Protein AF-A0A2D4H3N2-F1 (afdb_monomer_lite)

Sequence (214 aa):
DEYIAIAKEKHGYNMEQALGMLFWHKHNIEKSLADLPNFTPFPDEWTVEDKVLFEQAFSFHGKTFHRIQQMLPDKSIASLVKFYYSWKKTRTKTSVMDRHARKQKREREESEDEIEEANGNNPIDIEVEQNKESKKEIPPVETIPQIKKEKHSTQAAKNRAKRKPPKGMFLSQEDVEAVSANATAATTLLRQLDMELVSIKRQIQNIKQTNSSL

Foldseek 3Di:
DVQQCCLCVVQNDDNVRSVVLCVVVVNPSVVSSVCSNVCRDDPDPADPVNVVLLVVQCVVPPLPLVSSCVSVVSQDSVNSVVVVVVVVVPVPPDDPVVVVVVVVVVVVVVVVVVVPVPDDDDDDDDDDDDDDDDDDDDDDDDDDDDDDDDDDDDDPPPPPDDPDDDVVDDDDPVVVCQCVVDPCSVVVVVVVVVVVVVVVVVVVVVVVVVVVVD

Organism: Micrurus corallinus (NCBI:txid54390)

Secondary structure (DSSP, 8-state):
-HHHHHHHHHH---HHHHHHHHHHTTT-HHHHHHHTTTS-PPP-SS-HHHHHHHHHHHHHHTT-HHHHHTT-TTS-HHHHHHHHHHHHHHTTS--HHHHHHHHHHHHHHHHHHTTGGGS----------------------------------S-TTS-----S--TT----HHHHHHHHSSTTHHHHHHHHHHHHHHHHHHHHHHHHHHTT--

Radius of gyration: 33.89 Å; chains: 1; bounding box: 81×58×82 Å

Structure (mmCIF, N/CA/C/O backbone):
data_AF-A0A2D4H3N2-F1
#
_entry.id   AF-A0A2D4H3N2-F1
#
loop_
_atom_site.group_PDB
_atom_site.id
_atom_site.type_symbol
_atom_site.label_atom_id
_atom_site.label_alt_id
_atom_site.label_comp_id
_atom_site.label_asym_id
_atom_site.label_entity_id
_atom_site.label_seq_id
_atom_site.pdbx_PDB_ins_code
_atom_site.Cartn_x
_atom_site.Cartn_y
_atom_site.Cartn_z
_atom_site.occupancy
_atom_site.B_iso_or_equiv
_atom_site.auth_seq_id
_atom_site.auth_comp_id
_atom_site.auth_asym_id
_atom_site.auth_atom_id
_atom_site.pdbx_PDB_model_num
ATOM 1 N N . ASP A 1 1 ? -15.876 7.245 29.596 1.00 72.94 1 ASP A N 1
ATOM 2 C CA . ASP A 1 1 ? -14.545 7.785 29.243 1.00 72.94 1 ASP A CA 1
ATOM 3 C C . ASP A 1 1 ? -13.480 7.343 30.232 1.00 72.94 1 ASP A C 1
ATOM 5 O O . ASP A 1 1 ? -12.633 6.571 29.808 1.00 72.94 1 ASP A O 1
ATOM 9 N N . GLU A 1 2 ? -13.613 7.679 31.523 1.00 88.94 2 GLU A N 1
ATOM 10 C CA . GLU A 1 2 ? -12.894 7.110 32.692 1.00 88.94 2 GLU A CA 1
ATOM 11 C C . GLU A 1 2 ? -12.023 5.863 32.416 1.00 88.94 2 GLU A C 1
ATOM 13 O O . GLU A 1 2 ? -10.807 5.923 32.233 1.00 88.94 2 GLU A O 1
ATOM 18 N N . TYR A 1 3 ? -12.692 4.711 32.312 1.00 89.69 3 TYR A N 1
ATOM 19 C CA . TYR A 1 3 ? -12.084 3.401 32.055 1.00 89.69 3 TYR A CA 1
ATOM 20 C C . TYR A 1 3 ? -11.124 3.349 30.843 1.00 89.69 3 TYR A C 1
ATOM 22 O O . TYR A 1 3 ? -10.049 2.758 30.938 1.00 89.69 3 TYR A O 1
ATOM 30 N N . ILE A 1 4 ? -11.475 3.977 29.713 1.00 89.12 4 ILE A N 1
ATOM 31 C CA . ILE A 1 4 ? -10.660 3.955 28.484 1.00 89.1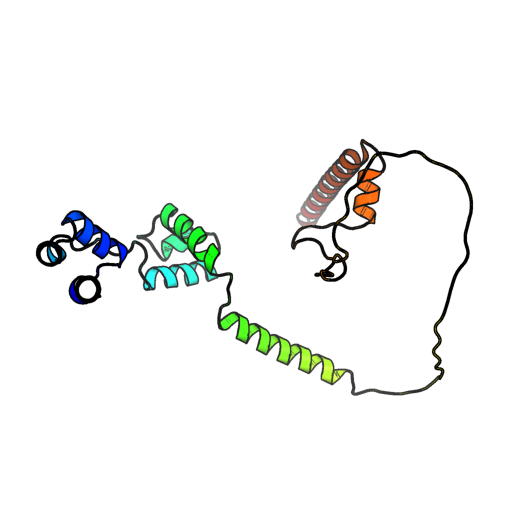2 4 ILE A CA 1
ATOM 32 C C . ILE A 1 4 ? -9.404 4.822 28.645 1.00 89.12 4 ILE A C 1
ATOM 34 O O . ILE A 1 4 ? -8.342 4.446 28.149 1.00 89.12 4 ILE A O 1
ATOM 38 N N . ALA A 1 5 ? -9.502 5.947 29.363 1.00 90.00 5 ALA A N 1
ATOM 39 C CA . ALA A 1 5 ? -8.337 6.764 29.699 1.00 90.00 5 ALA A CA 1
ATOM 40 C C . ALA A 1 5 ? -7.365 5.972 30.587 1.00 90.00 5 ALA A C 1
ATOM 42 O O . ALA A 1 5 ? -6.193 5.846 30.243 1.00 90.00 5 ALA A O 1
ATOM 43 N N . ILE A 1 6 ? -7.865 5.329 31.650 1.00 89.06 6 ILE A N 1
ATOM 44 C CA . ILE A 1 6 ? -7.052 4.489 32.545 1.00 89.06 6 ILE A CA 1
ATOM 45 C C . ILE A 1 6 ? -6.366 3.347 31.777 1.00 89.06 6 ILE A C 1
ATOM 47 O O . ILE A 1 6 ? -5.154 3.168 31.910 1.00 89.06 6 ILE A O 1
ATOM 51 N N . ALA A 1 7 ? -7.105 2.607 30.944 1.00 87.75 7 ALA A N 1
ATOM 52 C CA . ALA A 1 7 ? -6.559 1.495 30.163 1.00 87.75 7 ALA A CA 1
ATOM 53 C C . ALA A 1 7 ? -5.455 1.936 29.188 1.00 87.75 7 ALA A C 1
ATOM 55 O O . ALA A 1 7 ? -4.424 1.270 29.067 1.00 87.75 7 ALA A O 1
ATOM 56 N N . LYS A 1 8 ? -5.635 3.085 28.530 1.00 85.62 8 LYS A N 1
ATOM 57 C CA . LYS A 1 8 ? -4.657 3.633 27.589 1.00 85.62 8 LYS A CA 1
ATOM 58 C C . LYS A 1 8 ? -3.431 4.224 28.290 1.00 85.62 8 LYS A C 1
ATOM 60 O O . LYS A 1 8 ? -2.309 3.936 27.889 1.00 85.62 8 LYS A O 1
ATOM 65 N N . GLU A 1 9 ? -3.630 5.050 29.313 1.00 84.94 9 GLU A N 1
ATOM 66 C CA . GLU A 1 9 ? -2.567 5.865 29.920 1.00 84.94 9 GLU A CA 1
ATOM 67 C C . GLU A 1 9 ? -1.733 5.102 30.951 1.00 84.94 9 GLU A C 1
ATOM 69 O O . GLU A 1 9 ? -0.524 5.304 31.013 1.00 84.94 9 GLU A O 1
ATOM 74 N N . LYS A 1 10 ? -2.345 4.205 31.740 1.00 84.44 10 LYS A N 1
ATOM 75 C CA . LYS A 1 10 ? -1.620 3.409 32.749 1.00 84.44 10 LYS A CA 1
ATOM 76 C C . LYS A 1 10 ? -1.161 2.042 32.246 1.00 84.44 10 LYS A C 1
ATOM 78 O O . LYS A 1 10 ? -0.218 1.493 32.806 1.00 84.44 10 LYS A O 1
ATOM 83 N N . HIS A 1 11 ? -1.823 1.490 31.226 1.00 82.81 11 HIS A N 1
ATOM 84 C CA . HIS A 1 11 ? -1.602 0.105 30.785 1.00 82.81 11 HIS A CA 1
ATOM 85 C C . HIS A 1 11 ? -1.320 -0.044 29.277 1.00 82.81 11 HIS A C 1
ATOM 87 O O . HIS A 1 11 ? -1.094 -1.157 28.813 1.00 82.81 11 HIS A O 1
ATOM 93 N N . GLY A 1 12 ? -1.305 1.050 28.504 1.00 77.81 12 GLY A N 1
ATOM 94 C CA . GLY A 1 12 ? -0.916 1.044 27.087 1.00 77.81 12 GLY A CA 1
ATOM 95 C C . GLY A 1 12 ? -1.938 0.445 26.110 1.00 77.81 12 GLY A C 1
ATOM 96 O O . GLY A 1 12 ? -1.613 0.266 24.937 1.00 77.81 12 GLY A O 1
ATOM 97 N N . TYR A 1 13 ? -3.163 0.141 26.552 1.00 84.69 13 TYR A N 1
ATOM 98 C CA . TYR A 1 13 ? -4.181 -0.491 25.708 1.00 84.69 13 TYR A CA 1
ATOM 99 C C . TYR A 1 13 ? -4.656 0.454 24.596 1.00 84.69 13 TYR A C 1
ATOM 101 O O . TYR A 1 13 ? -4.946 1.632 24.828 1.00 84.69 13 TYR A O 1
ATOM 109 N N . ASN A 1 14 ? -4.833 -0.082 23.388 1.00 85.00 14 ASN A N 1
ATOM 110 C CA . ASN A 1 14 ? -5.605 0.598 22.353 1.00 85.00 14 ASN A CA 1
ATOM 111 C C . ASN A 1 14 ? -7.118 0.541 22.671 1.00 85.00 14 ASN A C 1
ATOM 113 O O . ASN A 1 14 ? -7.572 -0.239 23.511 1.00 85.00 14 ASN A O 1
ATOM 117 N N . MET A 1 15 ? -7.914 1.381 22.001 1.00 86.81 15 MET A N 1
ATOM 118 C CA . MET A 1 15 ? -9.349 1.517 22.291 1.00 86.81 15 MET A CA 1
ATOM 119 C C . MET A 1 15 ? -10.130 0.202 22.120 1.00 86.81 15 MET A C 1
ATOM 121 O O . MET A 1 15 ? -10.978 -0.103 22.954 1.00 86.81 15 MET A O 1
ATOM 125 N N . GLU A 1 16 ? -9.838 -0.594 21.090 1.00 87.06 16 GLU A N 1
ATOM 126 C CA . GLU A 1 16 ? -10.526 -1.871 20.856 1.00 87.06 16 GLU A CA 1
ATOM 127 C C . GLU A 1 16 ? -10.067 -2.964 21.830 1.00 87.06 16 GLU A C 1
ATOM 129 O O . GLU A 1 16 ? -10.887 -3.767 22.265 1.00 87.06 16 GLU A O 1
ATOM 134 N N . GLN A 1 17 ? -8.799 -2.957 22.257 1.00 87.19 17 GLN A N 1
ATOM 135 C CA . GLN A 1 17 ? -8.305 -3.848 23.317 1.00 87.19 17 GLN A CA 1
ATOM 136 C C . GLN A 1 17 ? -9.004 -3.559 24.655 1.00 87.19 17 GLN A C 1
ATOM 138 O O . GLN A 1 17 ? -9.459 -4.487 25.323 1.00 87.19 17 GLN A O 1
ATOM 143 N N . ALA A 1 18 ? -9.146 -2.282 25.028 1.00 89.44 18 ALA A N 1
ATOM 144 C CA . ALA A 1 18 ? -9.859 -1.884 26.242 1.00 89.44 18 ALA A CA 1
ATOM 145 C C . ALA A 1 18 ? -11.359 -2.235 26.166 1.00 89.44 18 ALA A C 1
ATOM 147 O O . ALA A 1 18 ? -11.920 -2.789 27.109 1.00 89.44 18 ALA A O 1
ATOM 148 N N . LEU A 1 19 ? -12.016 -1.991 25.026 1.00 91.00 19 LEU A N 1
ATOM 149 C CA . LEU A 1 19 ? -13.412 -2.395 24.813 1.00 91.00 19 LEU A CA 1
ATOM 150 C C . LEU A 1 19 ? -13.589 -3.924 24.829 1.00 91.00 19 LEU A C 1
ATOM 152 O O . LEU A 1 19 ? -14.561 -4.414 25.401 1.00 91.00 19 LEU A O 1
ATOM 156 N N . GLY A 1 20 ? -12.645 -4.681 24.264 1.00 90.88 20 GLY A N 1
ATOM 157 C CA . GLY A 1 20 ? -12.635 -6.145 24.294 1.00 90.88 20 GLY A CA 1
ATOM 158 C C . GLY A 1 20 ? -12.496 -6.705 25.711 1.00 90.88 20 GLY A C 1
ATOM 159 O O . GLY A 1 20 ? -13.237 -7.614 26.085 1.00 90.88 20 GLY A O 1
ATOM 160 N N . MET A 1 21 ? -11.624 -6.110 26.531 1.00 91.00 21 MET A N 1
ATOM 161 C CA . MET A 1 21 ? -11.495 -6.450 27.950 1.00 91.00 21 MET A CA 1
ATOM 162 C C . MET A 1 21 ? -12.791 -6.133 28.713 1.00 91.00 21 MET A C 1
ATOM 164 O O . MET A 1 21 ? -13.313 -6.973 29.446 1.00 91.00 21 MET A O 1
ATOM 168 N N . LEU A 1 22 ? -13.383 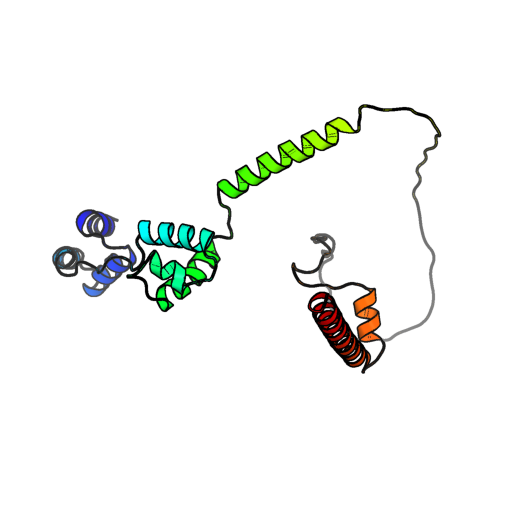-4.955 28.500 1.00 92.94 22 LEU A N 1
ATOM 169 C CA . LEU A 1 22 ? -14.652 -4.587 29.133 1.00 92.94 22 LEU A CA 1
ATOM 170 C C . LEU A 1 22 ? -15.801 -5.532 28.729 1.00 92.94 22 LEU A C 1
ATOM 172 O O . LEU A 1 22 ? -16.607 -5.917 29.578 1.00 92.94 22 LEU A O 1
ATOM 176 N N . PHE A 1 23 ? -15.850 -5.963 27.465 1.00 93.06 23 PHE A N 1
ATOM 177 C CA . PHE A 1 23 ? -16.806 -6.956 26.967 1.00 93.06 23 PHE A CA 1
ATOM 178 C C . PHE A 1 23 ? -16.609 -8.336 27.620 1.00 93.06 23 PHE A C 1
ATOM 180 O O . PHE A 1 23 ? -17.585 -8.943 28.065 1.00 93.06 23 PHE A O 1
ATOM 187 N N . TRP A 1 24 ? -15.360 -8.803 27.753 1.00 92.00 24 TRP A N 1
ATOM 188 C CA . TRP A 1 24 ? -15.007 -10.069 28.413 1.00 92.00 24 TRP A CA 1
ATOM 189 C C . TRP A 1 24 ? -15.540 -10.138 29.853 1.00 92.00 24 TRP A C 1
ATOM 191 O O . TRP A 1 24 ? -16.181 -11.116 30.244 1.00 92.00 24 TRP A O 1
ATOM 201 N N . HIS A 1 25 ? -15.406 -9.048 30.615 1.00 94.56 25 HIS A N 1
ATOM 202 C CA . HIS A 1 25 ? -15.960 -8.924 31.970 1.00 94.56 25 HIS A CA 1
ATOM 203 C C . HIS A 1 25 ? -17.456 -8.550 32.014 1.00 94.56 25 HIS A C 1
ATOM 205 O O . HIS A 1 25 ? -17.959 -8.132 33.059 1.00 94.56 25 HIS A O 1
ATOM 211 N N . LYS A 1 26 ? -18.198 -8.715 30.907 1.00 94.50 26 LYS A N 1
ATOM 212 C CA . LYS A 1 26 ? -19.639 -8.412 30.780 1.00 94.50 26 LYS A CA 1
ATOM 213 C C . LYS A 1 26 ? -19.995 -6.971 31.178 1.00 94.50 26 LYS A C 1
ATOM 215 O O . LYS A 1 26 ? -21.029 -6.732 31.796 1.00 94.50 26 LYS A O 1
ATOM 220 N N . HIS A 1 27 ? -19.134 -6.021 30.818 1.00 93.62 27 HIS A N 1
ATOM 221 C CA . HIS A 1 27 ? -19.200 -4.596 31.164 1.00 93.62 27 HIS A CA 1
ATOM 222 C C . HIS A 1 27 ? -19.005 -4.266 32.658 1.00 93.62 27 HIS A C 1
ATOM 224 O O . HIS A 1 27 ? -19.249 -3.134 33.073 1.00 93.62 27 HIS A O 1
ATOM 230 N N . ASN A 1 28 ? -18.516 -5.206 33.478 1.00 93.88 28 ASN A N 1
ATOM 231 C CA . ASN A 1 28 ? -18.084 -4.897 34.841 1.00 93.88 28 ASN A CA 1
ATOM 232 C C . ASN A 1 28 ? -16.724 -4.172 34.821 1.00 93.88 28 ASN A C 1
ATOM 234 O O . ASN A 1 28 ? -15.687 -4.779 34.543 1.00 93.88 28 ASN A O 1
ATOM 238 N N . ILE A 1 29 ? -16.748 -2.872 35.125 1.00 92.06 29 ILE A N 1
ATOM 239 C CA . ILE A 1 29 ? -15.577 -1.985 35.060 1.00 92.06 29 ILE A CA 1
ATOM 240 C C . ILE A 1 29 ? -14.494 -2.401 36.065 1.00 92.06 29 ILE A C 1
ATOM 242 O O . ILE A 1 29 ? -13.333 -2.483 35.685 1.00 92.06 29 ILE A O 1
ATOM 246 N N . GLU A 1 30 ? -14.847 -2.707 37.317 1.00 91.56 30 GLU A N 1
ATOM 247 C CA . GLU A 1 30 ? -13.873 -3.023 38.377 1.00 91.56 30 GLU A CA 1
ATOM 248 C C . GLU A 1 30 ? -13.046 -4.275 38.065 1.00 91.56 30 GLU A C 1
ATOM 250 O O . GLU A 1 30 ? -11.820 -4.244 38.141 1.00 91.56 30 GLU A O 1
ATOM 255 N N . LYS A 1 31 ? -13.703 -5.368 37.654 1.00 91.31 31 LYS A N 1
ATOM 256 C CA . LYS A 1 31 ? -13.023 -6.611 37.256 1.00 91.31 31 LYS A CA 1
ATOM 257 C C . LYS A 1 31 ? -12.158 -6.396 36.022 1.00 91.31 31 LYS A C 1
ATOM 259 O O . LYS A 1 31 ? -11.037 -6.883 35.976 1.00 91.31 31 LYS A O 1
ATOM 264 N N . SER A 1 32 ? -12.657 -5.612 35.068 1.00 92.31 32 SER A N 1
ATOM 265 C CA . SER A 1 32 ? -11.898 -5.253 33.876 1.00 92.31 32 SER A CA 1
ATOM 266 C C . SER A 1 32 ? -10.645 -4.438 34.213 1.00 92.31 32 SER A C 1
ATOM 268 O O . SER A 1 32 ? -9.579 -4.749 33.700 1.00 92.31 32 SER A O 1
ATOM 270 N N . LEU A 1 33 ? -10.738 -3.455 35.119 1.00 89.69 33 LEU A N 1
ATOM 271 C CA . LEU A 1 33 ? -9.589 -2.687 35.618 1.00 89.69 33 LEU A CA 1
ATOM 272 C C . LEU A 1 33 ? -8.584 -3.559 36.384 1.00 89.69 33 LEU A C 1
ATOM 274 O O . LEU A 1 33 ? -7.383 -3.339 36.258 1.00 89.69 33 LEU A O 1
ATOM 278 N N . ALA A 1 34 ? -9.059 -4.536 37.162 1.00 90.62 34 ALA A N 1
ATOM 279 C CA . ALA A 1 34 ? -8.206 -5.436 37.937 1.00 90.62 34 ALA A CA 1
ATOM 280 C C . ALA A 1 34 ? -7.374 -6.390 37.059 1.00 90.62 34 ALA A C 1
ATOM 282 O O . ALA A 1 34 ? -6.260 -6.735 37.447 1.00 90.62 34 ALA A O 1
ATOM 283 N N . ASP A 1 35 ? -7.882 -6.777 35.883 1.00 88.62 35 ASP A N 1
ATOM 284 C CA . ASP A 1 35 ? -7.182 -7.651 34.931 1.00 88.62 35 ASP A CA 1
ATOM 285 C C . ASP A 1 35 ? -6.368 -6.897 33.855 1.00 88.62 35 ASP A C 1
ATOM 287 O O . ASP A 1 35 ? -5.521 -7.509 33.199 1.00 88.62 35 ASP A O 1
ATOM 291 N N . LEU A 1 36 ? -6.509 -5.567 33.716 1.00 85.44 36 LEU A N 1
ATOM 292 C CA . LEU A 1 36 ? -5.653 -4.758 32.823 1.00 85.44 36 LEU A CA 1
ATOM 293 C C . LEU A 1 36 ? -4.132 -4.998 33.010 1.00 85.44 36 LEU A C 1
ATOM 295 O O . LEU A 1 36 ? -3.442 -5.088 31.989 1.00 85.44 36 LEU A O 1
ATOM 299 N N . PRO A 1 37 ? -3.577 -5.131 34.238 1.00 83.62 37 PRO A N 1
ATOM 300 C CA . PRO A 1 37 ? -2.155 -5.427 34.447 1.00 83.62 37 PRO A CA 1
ATOM 301 C C . PRO A 1 37 ? -1.760 -6.874 34.111 1.00 83.62 37 PRO A C 1
ATOM 303 O O . PRO A 1 37 ? -0.582 -7.145 33.901 1.00 83.62 37 PRO A O 1
ATOM 306 N N . ASN A 1 38 ? -2.723 -7.802 34.087 1.00 80.44 38 ASN A N 1
ATOM 307 C CA . ASN A 1 38 ? -2.477 -9.232 33.878 1.00 80.44 38 ASN A CA 1
ATOM 308 C C . ASN A 1 38 ? -2.408 -9.586 32.384 1.00 80.44 38 ASN A C 1
ATOM 310 O O . ASN A 1 38 ? -1.690 -10.504 31.992 1.00 80.44 38 ASN A O 1
ATOM 314 N N . PHE A 1 39 ? -3.128 -8.835 31.548 1.00 69.50 39 PHE A N 1
ATOM 315 C CA . PHE A 1 39 ? -3.228 -9.042 30.101 1.00 69.50 39 PHE A CA 1
ATOM 316 C C . PHE A 1 39 ? -2.458 -7.996 29.282 1.00 69.50 39 PHE A C 1
ATOM 318 O O . PHE A 1 39 ? -2.903 -7.631 28.195 1.00 69.50 39 PHE A O 1
ATOM 325 N N . THR A 1 40 ? -1.315 -7.513 29.794 1.00 61.16 40 THR A N 1
ATOM 326 C CA . THR A 1 40 ? -0.434 -6.521 29.144 1.00 61.16 40 THR A CA 1
ATOM 327 C C . THR A 1 40 ? -0.324 -6.791 27.638 1.00 61.16 4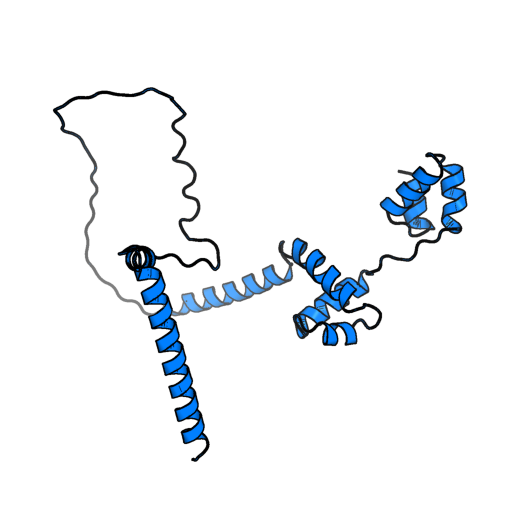0 THR A C 1
ATOM 329 O O . THR A 1 40 ? 0.305 -7.779 27.242 1.00 61.16 40 THR A O 1
ATOM 332 N N . PRO A 1 41 ? -0.981 -5.985 26.784 1.00 61.53 41 PRO A N 1
ATOM 333 C CA . PRO A 1 41 ? -1.213 -6.384 25.410 1.00 61.53 41 PRO A CA 1
ATOM 334 C C . PRO A 1 41 ? 0.100 -6.364 24.643 1.00 61.53 41 PRO A C 1
ATOM 336 O O . PRO A 1 41 ? 0.912 -5.451 24.803 1.00 61.53 41 PRO A O 1
ATOM 339 N N . PHE A 1 42 ? 0.291 -7.353 23.767 1.00 53.16 42 PHE A N 1
ATOM 340 C CA . PHE A 1 42 ? 1.400 -7.305 22.822 1.00 53.16 42 PHE A CA 1
ATOM 341 C C . PHE A 1 42 ? 1.271 -5.998 22.012 1.00 53.16 42 PHE A C 1
ATOM 343 O O . PHE A 1 42 ? 0.177 -5.726 21.497 1.00 53.16 42 PHE A O 1
ATOM 350 N N . PRO A 1 43 ? 2.317 -5.150 21.958 1.00 59.97 43 PRO A N 1
ATOM 351 C CA . PRO A 1 43 ? 2.216 -3.830 21.344 1.00 59.97 43 PRO A CA 1
ATOM 352 C C . PRO A 1 43 ? 1.872 -3.935 19.852 1.00 59.97 43 PRO A C 1
ATOM 354 O O . PRO A 1 43 ? 2.158 -4.953 19.220 1.00 59.97 43 PRO A O 1
ATOM 357 N N . ASP A 1 44 ? 1.249 -2.881 19.301 1.00 65.69 44 ASP A N 1
ATOM 358 C CA . ASP A 1 44 ? 0.872 -2.790 17.876 1.00 65.69 44 ASP A CA 1
ATOM 359 C C . ASP A 1 44 ? 2.037 -3.266 16.988 1.00 65.69 44 ASP A C 1
ATOM 361 O O . ASP A 1 44 ? 3.160 -2.789 17.156 1.00 65.69 44 ASP A O 1
ATOM 365 N N . GLU A 1 45 ? 1.778 -4.187 16.042 1.00 73.94 45 GLU A N 1
ATOM 366 C CA . GLU A 1 45 ? 2.805 -4.845 15.196 1.00 73.94 45 GLU A CA 1
ATOM 367 C C . GLU A 1 45 ? 3.693 -3.841 14.433 1.00 73.94 45 GLU A C 1
ATOM 369 O O . GLU A 1 45 ? 4.729 -4.213 13.876 1.00 73.94 45 GLU A O 1
ATOM 374 N N . TRP A 1 46 ? 3.262 -2.582 14.380 1.00 86.88 46 TRP A N 1
ATOM 375 C CA . TRP A 1 46 ? 3.901 -1.451 13.739 1.00 86.88 46 TRP A CA 1
ATOM 376 C C . TRP A 1 46 ? 3.940 -0.254 14.697 1.00 86.88 46 TRP A C 1
ATOM 378 O O . TRP A 1 46 ? 2.936 0.433 14.866 1.00 86.88 46 TRP A O 1
ATOM 388 N N . THR A 1 47 ? 5.086 0.068 15.287 1.00 88.75 47 THR A N 1
ATOM 389 C CA . THR A 1 47 ? 5.248 1.294 16.085 1.00 88.75 47 THR A CA 1
ATOM 390 C C . THR A 1 47 ? 5.258 2.551 15.196 1.00 88.75 47 THR A C 1
ATOM 392 O O . THR A 1 47 ? 5.157 2.468 13.968 1.00 88.75 47 THR A O 1
ATOM 395 N N . VAL A 1 48 ? 5.346 3.751 15.782 1.00 86.19 48 VAL A N 1
ATOM 396 C CA . VAL A 1 48 ? 5.465 4.996 14.992 1.00 86.19 48 VAL A CA 1
ATOM 397 C C . VAL A 1 48 ? 6.816 5.038 14.267 1.00 86.19 48 VAL A C 1
ATOM 399 O O . VAL A 1 48 ? 6.890 5.441 13.106 1.00 86.19 48 VAL A O 1
ATOM 402 N N . GLU A 1 49 ? 7.857 4.535 14.920 1.00 89.00 49 GLU A N 1
ATOM 403 C CA . GLU A 1 49 ? 9.219 4.395 14.413 1.00 89.00 49 GLU A CA 1
ATOM 404 C C . GLU A 1 49 ? 9.248 3.431 13.219 1.00 89.00 49 GLU A C 1
ATOM 406 O O . GLU A 1 49 ? 9.764 3.796 12.164 1.00 89.00 49 GLU A O 1
ATOM 411 N N . ASP A 1 50 ? 8.603 2.260 13.326 1.00 93.38 50 ASP A N 1
ATOM 412 C CA . ASP A 1 50 ? 8.451 1.309 12.213 1.00 93.38 50 ASP A CA 1
ATOM 413 C C . ASP A 1 50 ? 7.776 1.950 10.992 1.00 93.38 50 ASP A C 1
ATOM 415 O O . ASP A 1 50 ? 8.206 1.769 9.849 1.00 93.38 50 ASP A O 1
ATOM 419 N N . LYS A 1 51 ? 6.699 2.712 11.235 1.00 92.19 51 LYS A N 1
ATOM 420 C CA . LYS A 1 51 ? 5.904 3.387 10.198 1.00 92.19 51 LYS A CA 1
ATOM 421 C C . LYS A 1 51 ? 6.758 4.430 9.448 1.00 92.19 51 LYS A C 1
ATOM 423 O O . LYS A 1 51 ? 6.673 4.509 8.221 1.00 92.19 51 LYS A O 1
ATOM 428 N N . VAL A 1 52 ? 7.629 5.166 10.149 1.00 92.81 52 VAL A N 1
ATOM 429 C CA . VAL A 1 52 ? 8.581 6.131 9.556 1.00 92.81 52 VAL A CA 1
ATOM 430 C C . VAL A 1 52 ? 9.747 5.432 8.845 1.00 92.81 52 VAL A C 1
ATOM 432 O O . VAL A 1 52 ? 10.078 5.798 7.715 1.00 92.81 52 VAL A O 1
ATOM 435 N N . LEU A 1 53 ? 10.334 4.394 9.449 1.00 94.94 53 LEU A N 1
ATOM 436 C CA . LEU A 1 53 ? 11.397 3.578 8.848 1.00 94.94 53 LEU A CA 1
ATOM 437 C C . LEU A 1 53 ? 10.946 2.949 7.526 1.00 94.94 53 LEU A C 1
ATOM 439 O O . LEU A 1 53 ? 11.684 2.996 6.541 1.00 94.94 53 LEU A O 1
ATOM 443 N N . PHE A 1 54 ? 9.715 2.432 7.465 1.00 95.44 54 PHE A N 1
ATOM 444 C CA . PHE A 1 54 ? 9.133 1.915 6.228 1.00 95.44 54 PHE A CA 1
ATOM 445 C C . PHE A 1 54 ? 8.980 3.002 5.164 1.00 95.44 54 PHE A C 1
ATOM 447 O O . PHE A 1 54 ? 9.349 2.777 4.014 1.00 95.44 54 PHE A O 1
ATOM 454 N N . GLU A 1 55 ? 8.458 4.180 5.519 1.00 94.31 55 GLU A N 1
ATOM 455 C CA . GLU A 1 55 ? 8.279 5.283 4.568 1.00 94.31 55 GLU A CA 1
ATOM 456 C C . GLU A 1 55 ? 9.625 5.760 3.995 1.00 94.31 55 GLU A C 1
ATOM 458 O O . GLU A 1 55 ? 9.749 5.935 2.779 1.00 94.31 55 GLU A O 1
ATOM 463 N N . GLN A 1 56 ? 10.660 5.864 4.834 1.00 94.50 56 GLN A N 1
ATOM 464 C CA . GLN A 1 56 ? 12.009 6.242 4.413 1.00 94.50 56 GLN A CA 1
ATOM 465 C C . GLN A 1 56 ? 12.686 5.159 3.554 1.00 94.50 56 GLN A C 1
ATOM 467 O O . GLN A 1 56 ? 13.244 5.465 2.497 1.00 94.50 56 GLN A O 1
ATOM 472 N N . ALA A 1 57 ? 12.602 3.888 3.957 1.00 95.00 57 ALA A N 1
ATOM 473 C CA . ALA A 1 57 ? 13.163 2.766 3.206 1.00 95.00 57 ALA A CA 1
ATOM 474 C C . ALA A 1 57 ? 12.442 2.554 1.862 1.00 95.00 57 ALA A C 1
ATOM 476 O O . ALA A 1 57 ? 13.092 2.311 0.845 1.00 95.00 57 ALA A O 1
ATOM 477 N N . PHE A 1 58 ? 11.115 2.713 1.819 1.00 95.38 58 PHE A N 1
ATOM 478 C CA . PHE A 1 58 ? 10.335 2.679 0.579 1.00 95.38 58 PHE A CA 1
ATOM 479 C C . PHE A 1 58 ? 10.677 3.858 -0.344 1.00 95.38 58 PHE A C 1
ATOM 481 O O . PHE A 1 58 ? 10.697 3.686 -1.562 1.00 95.38 58 PHE A O 1
ATOM 488 N N . SER A 1 59 ? 10.993 5.036 0.208 1.00 91.50 59 SER A N 1
ATOM 489 C CA . SER A 1 59 ? 11.448 6.195 -0.572 1.00 91.50 59 SER A CA 1
ATOM 490 C C . SER A 1 59 ? 12.752 5.902 -1.331 1.00 91.50 59 SER A C 1
ATOM 492 O O . SER A 1 59 ? 12.839 6.163 -2.529 1.00 91.50 59 SER A O 1
ATOM 494 N N . PHE A 1 60 ? 13.739 5.281 -0.672 1.00 93.00 60 PHE A N 1
ATOM 495 C CA . PHE A 1 60 ? 15.031 4.948 -1.290 1.00 93.00 60 PHE A CA 1
ATOM 496 C C . PHE A 1 60 ? 15.033 3.665 -2.134 1.00 93.00 60 PHE A C 1
ATOM 498 O O . PHE A 1 60 ? 15.845 3.535 -3.051 1.00 93.00 60 PHE A O 1
ATOM 505 N N . HIS A 1 61 ? 14.191 2.681 -1.810 1.00 95.38 61 HIS A N 1
ATOM 506 C CA . HIS A 1 61 ? 14.295 1.321 -2.363 1.00 95.38 61 HIS A CA 1
ATOM 507 C C . HIS A 1 61 ? 13.031 0.838 -3.093 1.00 95.38 61 HIS A C 1
ATOM 509 O O . HIS A 1 61 ? 13.012 -0.267 -3.647 1.00 95.38 61 HIS A O 1
ATOM 515 N N . GLY A 1 62 ? 11.980 1.660 -3.149 1.00 92.00 62 GLY A N 1
ATOM 516 C CA . GLY A 1 62 ? 10.737 1.366 -3.858 1.00 92.00 62 GLY A CA 1
ATOM 517 C C . GLY A 1 62 ? 10.085 0.070 -3.377 1.00 92.00 62 GLY A C 1
ATOM 518 O O . GLY A 1 62 ? 10.025 -0.218 -2.188 1.00 92.00 62 GLY A O 1
ATOM 519 N N . LYS A 1 63 ? 9.616 -0.765 -4.311 1.00 94.25 63 LYS A N 1
ATOM 520 C CA . LYS A 1 63 ? 8.992 -2.067 -3.997 1.00 94.25 63 LYS A CA 1
ATOM 521 C C . LYS A 1 63 ? 9.996 -3.189 -3.669 1.00 94.25 63 LYS A C 1
ATOM 523 O O . LYS A 1 63 ? 9.618 -4.359 -3.675 1.00 94.25 63 LYS A O 1
ATOM 528 N N . THR A 1 64 ? 11.265 -2.877 -3.406 1.00 96.38 64 THR A N 1
ATOM 529 C CA . THR A 1 64 ? 12.297 -3.884 -3.114 1.00 96.38 64 THR A CA 1
ATOM 530 C C . THR A 1 64 ? 12.174 -4.355 -1.662 1.00 96.38 64 THR A C 1
ATOM 532 O O . THR A 1 64 ? 12.994 -4.017 -0.814 1.00 96.38 64 THR A O 1
ATOM 535 N N . PHE A 1 65 ? 11.123 -5.119 -1.346 1.00 96.50 65 PHE A N 1
ATOM 536 C CA . PHE A 1 65 ? 10.766 -5.466 0.038 1.00 96.50 65 PHE A CA 1
ATOM 537 C C . PHE A 1 65 ? 11.883 -6.188 0.809 1.00 96.50 65 PHE A C 1
ATOM 539 O O . PHE A 1 65 ? 12.093 -5.871 1.972 1.00 96.50 65 PHE A O 1
ATOM 546 N N . HIS A 1 66 ? 12.678 -7.046 0.158 1.00 97.38 66 HIS A N 1
ATOM 547 C CA . HIS A 1 66 ? 13.880 -7.653 0.755 1.00 97.38 66 HIS A CA 1
ATOM 548 C C . HIS A 1 66 ? 14.917 -6.616 1.232 1.00 97.38 66 HIS A C 1
ATOM 550 O O . HIS A 1 66 ? 15.615 -6.838 2.215 1.00 97.38 66 HIS A O 1
ATOM 556 N N . ARG A 1 67 ? 15.013 -5.465 0.554 1.00 96.69 67 ARG A N 1
ATOM 557 C CA . ARG A 1 67 ? 15.901 -4.357 0.926 1.00 96.69 67 ARG A CA 1
ATOM 558 C C . ARG A 1 67 ? 15.263 -3.428 1.967 1.00 96.69 67 ARG A C 1
ATOM 560 O O . ARG A 1 67 ? 15.984 -2.881 2.791 1.00 96.69 67 ARG A O 1
ATOM 567 N N . ILE A 1 68 ? 13.934 -3.300 1.993 1.00 96.56 68 ILE A N 1
ATOM 568 C CA . ILE A 1 68 ? 13.219 -2.658 3.114 1.00 96.56 68 ILE A CA 1
ATOM 569 C C . ILE A 1 68 ? 13.393 -3.482 4.397 1.00 96.56 68 ILE A C 1
ATOM 571 O O . ILE A 1 68 ? 13.652 -2.908 5.447 1.00 96.56 68 ILE A O 1
ATOM 575 N N . GLN A 1 69 ? 13.341 -4.815 4.316 1.00 96.88 69 GLN A N 1
ATOM 576 C CA . GLN A 1 69 ? 13.551 -5.698 5.467 1.00 96.88 69 GLN A CA 1
ATOM 577 C C . GLN A 1 69 ? 14.954 -5.555 6.083 1.00 96.88 69 GLN A C 1
ATOM 579 O O . GLN A 1 69 ? 15.107 -5.713 7.285 1.00 96.88 69 GLN A O 1
ATOM 584 N N . GLN A 1 70 ? 15.974 -5.166 5.310 1.00 96.56 70 GLN A N 1
ATOM 585 C CA . GLN A 1 70 ? 17.304 -4.852 5.862 1.00 96.56 70 GLN A CA 1
ATOM 586 C C . GLN A 1 70 ? 17.308 -3.603 6.770 1.00 96.56 70 GLN A C 1
ATOM 588 O O . GLN A 1 70 ? 18.235 -3.438 7.554 1.00 96.56 70 GLN A O 1
ATOM 593 N N . MET A 1 71 ? 16.276 -2.753 6.690 1.00 93.06 71 MET A N 1
ATOM 594 C CA . MET A 1 71 ? 16.035 -1.613 7.593 1.00 93.06 71 MET A CA 1
ATOM 595 C C . MET A 1 71 ? 15.010 -1.931 8.700 1.00 93.06 71 MET A C 1
ATOM 597 O O . MET A 1 71 ? 14.820 -1.122 9.603 1.00 93.06 71 MET A O 1
ATOM 601 N N . LEU A 1 72 ? 14.315 -3.069 8.598 1.00 93.88 72 LEU A N 1
ATOM 602 C CA . LEU A 1 72 ? 13.210 -3.508 9.458 1.00 93.88 72 LEU A CA 1
ATOM 603 C C . LEU A 1 72 ? 13.261 -5.046 9.607 1.00 93.88 72 LEU A C 1
ATOM 605 O O . LEU A 1 72 ? 12.384 -5.738 9.078 1.00 93.88 72 LEU A O 1
ATOM 609 N N . PRO A 1 73 ? 14.299 -5.605 10.261 1.00 93.31 73 PRO A N 1
ATOM 610 C CA . PRO A 1 73 ? 14.555 -7.049 10.265 1.00 93.31 73 PRO A CA 1
ATOM 611 C C . PRO A 1 73 ? 13.404 -7.848 10.887 1.00 93.31 73 PRO A C 1
ATOM 613 O O . PRO A 1 73 ? 13.017 -8.891 10.354 1.00 93.31 73 PRO A O 1
ATOM 616 N N . ASP A 1 74 ? 12.799 -7.306 11.947 1.00 92.31 74 ASP A N 1
ATOM 617 C CA . ASP A 1 74 ? 11.707 -7.926 12.706 1.00 92.31 74 ASP A CA 1
ATOM 618 C C . ASP A 1 74 ? 10.365 -7.925 11.952 1.00 92.31 74 ASP A C 1
ATOM 620 O O . ASP A 1 74 ? 9.405 -8.580 12.364 1.00 92.31 74 ASP A O 1
ATOM 624 N N . LYS A 1 75 ? 10.264 -7.206 10.824 1.00 93.69 75 LYS A N 1
ATOM 625 C CA . LYS A 1 75 ? 9.061 -7.184 9.984 1.00 93.69 75 LYS A CA 1
ATOM 626 C C . LYS A 1 75 ? 9.225 -8.158 8.824 1.00 93.69 75 LYS A C 1
ATOM 628 O O . LYS A 1 75 ? 9.927 -7.894 7.849 1.00 93.69 75 LYS A O 1
ATOM 633 N N . SER A 1 76 ? 8.513 -9.280 8.894 1.00 96.00 76 SER A N 1
ATOM 634 C CA . SER A 1 76 ? 8.465 -10.246 7.792 1.00 96.00 76 SER A CA 1
ATOM 635 C C . SER A 1 76 ? 7.987 -9.595 6.487 1.00 96.00 76 SER A C 1
ATOM 637 O O . SER A 1 76 ? 7.163 -8.678 6.497 1.00 96.00 76 SER A O 1
ATOM 639 N N . ILE A 1 77 ? 8.441 -10.112 5.340 1.00 95.69 77 ILE A N 1
ATOM 640 C CA . ILE A 1 77 ? 8.047 -9.618 4.004 1.00 95.69 77 ILE A CA 1
ATOM 641 C C . ILE A 1 77 ? 6.516 -9.570 3.854 1.00 95.69 77 ILE A C 1
ATOM 643 O O . ILE A 1 77 ? 5.978 -8.620 3.288 1.00 95.69 77 ILE A O 1
ATOM 647 N N . ALA A 1 78 ? 5.802 -10.549 4.420 1.00 95.19 78 ALA A N 1
ATOM 648 C CA . ALA A 1 78 ? 4.342 -10.563 4.450 1.00 95.19 78 ALA A CA 1
ATOM 649 C C . ALA A 1 78 ? 3.756 -9.368 5.229 1.00 95.19 78 ALA A C 1
ATOM 651 O O . ALA A 1 78 ? 2.812 -8.740 4.747 1.00 95.19 78 ALA A O 1
ATOM 652 N N . SER A 1 79 ? 4.335 -9.003 6.380 1.00 94.62 79 SER A N 1
ATOM 653 C CA . SER A 1 79 ? 3.938 -7.813 7.145 1.00 94.62 79 SER A CA 1
ATOM 654 C C . SER A 1 79 ? 4.261 -6.516 6.393 1.00 94.62 79 SER A C 1
ATOM 656 O O . SER A 1 79 ? 3.390 -5.656 6.266 1.00 94.62 79 SER A O 1
ATOM 658 N N . LEU A 1 80 ? 5.450 -6.403 5.782 1.00 95.56 80 LEU A N 1
ATOM 659 C CA . LEU A 1 80 ? 5.830 -5.254 4.941 1.00 95.56 80 LEU A CA 1
ATOM 660 C C . LEU A 1 80 ? 4.852 -5.041 3.766 1.00 95.56 80 LEU A C 1
ATOM 662 O O . LEU A 1 80 ? 4.463 -3.911 3.462 1.00 95.56 80 LEU A O 1
ATOM 666 N N . VAL A 1 81 ? 4.424 -6.125 3.110 1.00 95.81 81 VAL A N 1
ATOM 667 C CA . VAL A 1 81 ? 3.467 -6.086 1.990 1.00 95.81 81 VAL A CA 1
ATOM 668 C C . VAL A 1 81 ? 2.038 -5.790 2.473 1.00 95.81 81 VAL A C 1
ATOM 670 O O . VAL A 1 81 ? 1.346 -4.981 1.851 1.00 95.81 81 VAL A O 1
ATOM 673 N N . LYS A 1 82 ? 1.601 -6.374 3.599 1.00 92.31 82 LYS A N 1
ATOM 674 C CA . LYS A 1 82 ? 0.321 -6.065 4.273 1.00 92.31 82 LYS A CA 1
ATOM 675 C C . LYS A 1 82 ? 0.246 -4.574 4.627 1.00 92.31 82 LYS A C 1
ATOM 677 O O . LYS A 1 82 ? -0.733 -3.910 4.285 1.00 92.31 82 LYS A O 1
ATOM 682 N N . PHE A 1 83 ? 1.306 -4.028 5.226 1.00 93.06 83 PHE A N 1
ATOM 683 C CA . PHE A 1 83 ? 1.409 -2.613 5.578 1.00 93.06 83 PHE A CA 1
ATOM 684 C C . PHE A 1 83 ? 1.392 -1.701 4.344 1.00 93.06 83 PHE A C 1
ATOM 686 O O . PHE A 1 83 ? 0.608 -0.751 4.313 1.00 93.06 83 PHE A O 1
ATOM 693 N N . TYR A 1 84 ? 2.157 -2.026 3.290 1.00 94.31 84 TYR A N 1
ATOM 694 C CA . TYR A 1 84 ? 2.178 -1.267 2.029 1.00 94.31 84 TYR A CA 1
ATOM 695 C C . TYR A 1 84 ? 0.775 -0.996 1.471 1.00 94.31 84 TYR A C 1
ATOM 697 O O . TYR A 1 84 ? 0.471 0.139 1.092 1.00 94.31 84 TYR A O 1
ATOM 705 N N . TYR A 1 85 ? -0.087 -2.017 1.415 1.00 92.00 85 TYR A N 1
ATOM 706 C CA . TYR A 1 85 ? -1.434 -1.866 0.863 1.00 92.00 85 TYR A CA 1
ATOM 707 C C . TYR A 1 85 ? -2.353 -1.022 1.754 1.00 92.00 85 TYR A C 1
ATOM 709 O O . TYR A 1 85 ? -3.129 -0.229 1.218 1.00 92.00 85 TYR A O 1
ATOM 717 N N . SER A 1 86 ? -2.232 -1.122 3.080 1.00 85.81 86 SER A N 1
ATOM 718 C CA . SER A 1 86 ? -2.972 -0.278 4.028 1.00 85.81 86 SER A CA 1
ATOM 719 C C . SER A 1 86 ? -2.524 1.189 3.966 1.00 85.81 86 SER A C 1
ATOM 721 O O . SER A 1 86 ? -3.344 2.076 3.730 1.00 85.81 86 SER A O 1
ATOM 723 N N . TRP A 1 87 ? -1.220 1.448 4.091 1.00 88.25 87 TRP A N 1
ATOM 724 C CA . TRP A 1 87 ? -0.609 2.786 4.082 1.00 88.25 87 TRP A CA 1
ATOM 725 C C . TRP A 1 87 ? -0.811 3.514 2.746 1.00 88.25 87 TRP A C 1
ATOM 727 O O . TRP A 1 87 ? -1.228 4.672 2.709 1.00 88.25 87 TRP A O 1
ATOM 737 N N . LYS A 1 88 ? -0.631 2.831 1.608 1.00 80.81 88 LYS A N 1
ATOM 738 C CA . LYS A 1 88 ? -0.853 3.442 0.286 1.00 80.81 88 LYS A CA 1
ATOM 739 C C . LYS A 1 88 ? -2.311 3.863 0.060 1.00 80.81 88 LYS A C 1
ATOM 741 O O . LYS A 1 88 ? -2.558 4.797 -0.704 1.00 80.81 88 LYS A O 1
ATOM 746 N N . LYS A 1 89 ? -3.273 3.193 0.704 1.00 72.19 89 LYS A N 1
ATOM 747 C CA . LYS A 1 89 ? -4.709 3.492 0.584 1.00 72.19 89 LYS A CA 1
ATOM 748 C C . LYS A 1 89 ? -5.092 4.816 1.262 1.00 72.19 89 LYS A C 1
ATOM 750 O O . LYS A 1 89 ? -6.091 5.411 0.868 1.00 72.19 89 LYS A O 1
ATOM 755 N N . THR A 1 90 ? -4.294 5.296 2.221 1.00 64.38 90 THR A N 1
ATOM 756 C CA . THR A 1 90 ? -4.492 6.581 2.919 1.00 64.3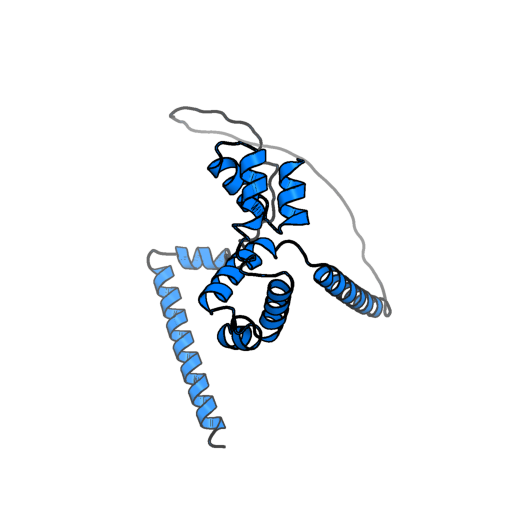8 90 THR A CA 1
ATOM 757 C C . THR A 1 90 ? -3.539 7.689 2.448 1.00 64.38 90 THR A C 1
ATOM 759 O O . THR A 1 90 ? -3.958 8.845 2.379 1.00 64.38 90 THR A O 1
ATOM 762 N N . ARG A 1 91 ? -2.302 7.363 2.030 1.00 62.56 91 ARG A N 1
ATOM 763 C CA . ARG A 1 91 ? -1.260 8.335 1.608 1.00 62.56 91 ARG A CA 1
ATOM 764 C C . ARG A 1 91 ? -1.624 9.208 0.390 1.00 62.56 91 ARG A C 1
ATOM 766 O O . ARG A 1 91 ? -0.917 10.158 0.082 1.00 62.56 91 ARG A O 1
ATOM 773 N N . THR A 1 92 ? -2.723 8.938 -0.316 1.00 55.16 92 THR A N 1
ATOM 774 C CA . THR A 1 92 ? -3.174 9.739 -1.475 1.00 55.16 92 THR A CA 1
ATOM 775 C C . THR A 1 92 ? -3.758 11.116 -1.120 1.00 55.16 92 THR A C 1
ATOM 777 O O . THR A 1 92 ? -4.109 11.867 -2.030 1.00 55.16 92 THR A O 1
ATOM 780 N N . LYS A 1 93 ? -3.842 11.483 0.168 1.00 53.66 93 LYS A N 1
ATOM 781 C CA . LYS A 1 93 ? -4.296 12.805 0.637 1.00 53.66 93 LYS A CA 1
ATOM 782 C C . LYS A 1 93 ? -3.167 13.649 1.260 1.00 53.66 93 LYS A C 1
ATOM 784 O O . LYS A 1 93 ? -3.232 13.978 2.436 1.00 53.66 93 LYS A O 1
ATOM 789 N N . THR A 1 94 ? -2.221 14.065 0.410 1.00 57.41 94 THR A N 1
ATOM 790 C CA . THR A 1 94 ? -1.287 15.206 0.594 1.00 57.41 94 THR A CA 1
ATOM 791 C C . THR A 1 94 ? -0.235 15.100 1.710 1.00 57.41 94 THR A C 1
ATOM 793 O O . THR A 1 94 ? -0.567 15.143 2.891 1.00 57.41 94 THR A O 1
ATOM 796 N N . SER A 1 95 ? 1.053 15.151 1.346 1.00 52.09 95 SER A N 1
ATOM 797 C CA . SER A 1 95 ? 2.125 15.566 2.264 1.00 52.09 95 SER A CA 1
ATOM 798 C C . SER A 1 95 ? 2.354 17.083 2.208 1.00 52.09 95 SER A C 1
ATOM 800 O O . SER A 1 95 ? 2.154 17.735 1.181 1.00 52.09 95 SER A O 1
ATOM 802 N N . VAL A 1 96 ? 2.843 17.666 3.306 1.00 53.44 96 VAL A N 1
ATOM 803 C CA . VAL A 1 96 ? 3.298 19.069 3.346 1.00 53.44 96 VAL A CA 1
ATOM 804 C C . VAL A 1 96 ? 4.480 19.296 2.390 1.00 53.44 96 VAL A C 1
ATOM 806 O O . VAL A 1 96 ? 4.606 20.379 1.815 1.00 53.44 96 VAL A O 1
ATOM 809 N N . MET A 1 97 ? 5.302 18.271 2.141 1.00 49.41 97 MET A N 1
ATOM 810 C CA . MET A 1 97 ? 6.435 18.342 1.208 1.00 49.41 97 MET A CA 1
ATOM 811 C C . MET A 1 97 ? 5.976 18.522 -0.250 1.00 49.41 97 MET A C 1
ATOM 813 O O . MET A 1 97 ? 6.544 19.348 -0.966 1.00 49.41 97 MET A O 1
ATOM 817 N N . ASP A 1 98 ? 4.877 17.871 -0.660 1.00 60.88 98 ASP A N 1
ATOM 818 C CA . ASP A 1 98 ? 4.269 18.050 -1.994 1.00 60.88 98 ASP A CA 1
ATOM 819 C C . ASP A 1 98 ? 3.851 19.509 -2.253 1.00 60.88 98 ASP A C 1
ATOM 821 O O . ASP A 1 98 ? 3.811 19.970 -3.397 1.00 60.88 98 ASP A O 1
ATOM 825 N N . ARG A 1 99 ? 3.519 20.248 -1.184 1.00 55.38 99 ARG A N 1
ATOM 826 C CA . ARG A 1 99 ? 3.119 21.659 -1.252 1.00 55.38 99 ARG A CA 1
ATOM 827 C C . ARG A 1 99 ? 4.311 22.579 -1.520 1.00 55.38 99 ARG A C 1
ATOM 829 O O . ARG A 1 99 ? 4.161 23.548 -2.258 1.00 55.38 99 ARG A O 1
ATOM 836 N N . HIS A 1 100 ? 5.481 22.256 -0.968 1.00 61.62 100 HIS A N 1
ATOM 837 C CA . HIS A 1 100 ? 6.709 23.038 -1.130 1.00 61.62 100 HIS A CA 1
ATOM 838 C C . HIS A 1 100 ? 7.346 22.803 -2.505 1.00 61.62 100 HIS A C 1
ATOM 840 O O . HIS A 1 100 ? 7.643 23.769 -3.205 1.00 61.62 100 HIS A O 1
ATOM 846 N N . ALA A 1 101 ? 7.415 21.546 -2.960 1.00 57.50 101 ALA A N 1
ATOM 847 C CA . ALA A 1 101 ? 7.891 21.203 -4.305 1.00 57.50 101 ALA A CA 1
ATOM 848 C C . ALA A 1 101 ? 7.085 21.900 -5.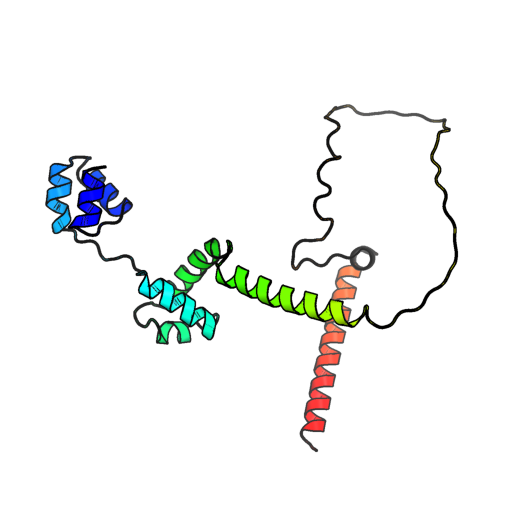425 1.00 57.50 101 ALA A C 1
ATOM 850 O O . ALA A 1 101 ? 7.624 22.238 -6.475 1.00 57.50 101 ALA A O 1
ATOM 851 N N . ARG A 1 102 ? 5.791 22.173 -5.195 1.00 59.56 102 ARG A N 1
ATOM 852 C CA . ARG A 1 102 ? 4.945 22.946 -6.123 1.00 59.56 102 ARG A CA 1
ATOM 853 C C . ARG A 1 102 ? 5.123 24.464 -6.040 1.00 59.56 102 ARG A C 1
ATOM 855 O O . ARG A 1 102 ? 4.779 25.130 -7.012 1.00 59.56 102 ARG A O 1
ATOM 862 N N . LYS A 1 103 ? 5.619 25.014 -4.924 1.00 55.97 103 LYS A N 1
ATOM 863 C CA . LYS A 1 103 ? 5.945 26.448 -4.814 1.00 55.97 103 LYS A CA 1
ATOM 864 C C . LYS A 1 103 ? 7.241 26.738 -5.569 1.00 55.97 103 LYS A C 1
ATOM 866 O O . LYS A 1 103 ? 7.214 27.518 -6.510 1.00 55.97 103 LYS A O 1
ATOM 871 N N . GLN A 1 104 ? 8.285 25.963 -5.278 1.00 55.34 104 GLN A N 1
ATOM 872 C CA . GLN A 1 104 ? 9.593 26.082 -5.926 1.00 55.34 104 GLN A CA 1
ATOM 873 C C . GLN A 1 104 ? 9.553 25.802 -7.439 1.00 55.34 104 GLN A C 1
ATOM 875 O O . GLN A 1 104 ? 10.362 26.349 -8.180 1.00 55.34 104 GLN A O 1
ATOM 880 N N . LYS A 1 105 ? 8.596 24.992 -7.930 1.00 56.94 105 LYS A N 1
ATOM 881 C CA . LYS A 1 105 ? 8.359 24.887 -9.379 1.00 56.94 105 LYS A CA 1
ATOM 882 C C . LYS A 1 105 ? 7.728 26.157 -9.966 1.00 56.94 105 LYS A C 1
ATOM 884 O O . LYS A 1 105 ? 8.170 26.596 -11.018 1.00 56.94 105 LYS A O 1
ATOM 889 N N . ARG A 1 106 ? 6.721 26.745 -9.308 1.00 55.44 106 ARG A N 1
ATOM 890 C CA . ARG A 1 106 ? 6.057 27.968 -9.798 1.00 55.44 106 ARG A CA 1
ATOM 891 C C . ARG A 1 106 ? 7.013 29.147 -9.877 1.00 55.44 106 ARG A C 1
ATOM 893 O O . ARG A 1 106 ? 7.074 29.774 -10.917 1.00 55.44 106 ARG A O 1
ATOM 900 N N . GLU A 1 107 ? 7.815 29.342 -8.835 1.00 55.09 107 GLU A N 1
ATOM 901 C CA . GLU A 1 107 ? 8.844 30.391 -8.761 1.00 55.09 107 GLU A CA 1
ATOM 902 C C . GLU A 1 107 ? 9.918 30.262 -9.857 1.00 55.09 107 GLU A C 1
ATOM 904 O O . GLU A 1 107 ? 10.656 31.208 -10.094 1.00 55.09 107 GLU A O 1
ATOM 909 N N . ARG A 1 108 ? 10.007 29.098 -10.521 1.00 54.66 108 ARG A N 1
ATOM 910 C CA . ARG A 1 108 ? 10.902 28.853 -11.657 1.00 54.66 108 ARG A CA 1
ATOM 911 C C . ARG A 1 108 ? 10.214 29.009 -13.021 1.00 54.66 108 ARG A C 1
ATOM 913 O O . ARG A 1 108 ? 10.881 29.364 -13.981 1.00 54.66 108 ARG A O 1
ATOM 920 N N . GLU A 1 109 ? 8.911 28.739 -13.112 1.00 53.25 109 GLU A N 1
ATOM 921 C CA . GLU A 1 109 ? 8.117 29.013 -14.324 1.00 53.25 109 GLU A CA 1
ATOM 922 C C . GLU A 1 109 ? 7.877 30.532 -14.466 1.00 53.25 109 GLU A C 1
ATOM 924 O O . GLU A 1 109 ? 8.106 31.095 -15.527 1.00 53.25 109 GLU A O 1
ATOM 929 N N . GLU A 1 110 ? 7.568 31.216 -13.359 1.00 50.69 110 GLU A N 1
ATOM 930 C CA . GLU A 1 110 ? 7.386 32.677 -13.268 1.00 50.69 110 GLU A CA 1
ATOM 931 C C . GLU A 1 110 ? 8.662 33.459 -13.659 1.00 50.69 110 GLU A C 1
ATOM 933 O O . GLU A 1 110 ? 8.575 34.511 -14.280 1.00 50.69 110 GLU A O 1
ATOM 938 N N . SER A 1 111 ? 9.854 32.903 -13.392 1.00 49.00 111 SER A N 1
ATOM 939 C CA . SER A 1 111 ? 11.144 33.475 -13.822 1.00 49.00 111 SER A CA 1
ATOM 940 C C . SER A 1 111 ? 11.552 33.155 -15.267 1.00 49.00 111 SER A C 1
ATOM 942 O O . SER A 1 111 ? 12.567 33.666 -15.733 1.00 49.00 111 SER A O 1
ATOM 944 N N . GLU A 1 112 ? 10.842 32.251 -15.950 1.00 46.34 112 GLU A N 1
ATOM 945 C CA . GLU A 1 112 ? 11.074 31.956 -17.372 1.00 46.34 112 GLU A CA 1
ATOM 946 C C . GLU A 1 112 ? 10.169 32.841 -18.260 1.00 46.34 112 GLU A C 1
ATOM 948 O O . GLU A 1 112 ? 10.625 33.279 -19.314 1.00 46.34 112 GLU A O 1
ATOM 953 N N . ASP A 1 113 ? 8.972 33.221 -17.786 1.00 42.97 113 ASP A N 1
ATOM 954 C CA . ASP A 1 113 ? 8.070 34.171 -18.467 1.00 42.97 113 ASP A CA 1
ATOM 955 C C . ASP A 1 113 ? 8.620 35.626 -18.498 1.00 42.97 113 ASP A C 1
ATOM 957 O O . ASP A 1 113 ? 8.496 36.304 -19.519 1.00 42.97 113 ASP A O 1
ATOM 961 N N . GLU A 1 114 ? 9.289 36.114 -17.437 1.00 42.56 114 GLU A N 1
ATOM 962 C CA . GLU A 1 114 ? 9.846 37.493 -17.378 1.00 42.56 114 GLU A CA 1
ATOM 963 C C . GLU A 1 114 ? 10.940 37.795 -18.431 1.00 42.56 114 GLU A C 1
ATOM 965 O O . GLU A 1 114 ? 11.313 38.953 -18.625 1.00 42.56 114 GLU A O 1
ATOM 970 N N . ILE A 1 115 ? 11.479 36.779 -19.114 1.00 45.53 115 ILE A N 1
ATOM 971 C CA . ILE A 1 115 ? 12.597 36.938 -20.059 1.00 45.53 115 ILE A CA 1
ATOM 972 C C . ILE A 1 115 ? 12.105 37.266 -21.484 1.00 45.53 115 ILE A C 1
ATOM 974 O O . ILE A 1 115 ? 12.838 37.899 -22.248 1.00 45.53 115 ILE A O 1
ATOM 978 N N . GLU A 1 116 ? 10.871 36.897 -21.855 1.00 40.44 116 GLU A N 1
ATOM 979 C CA . GLU A 1 116 ? 10.362 37.096 -23.226 1.00 40.44 116 GLU A CA 1
ATOM 980 C C . GLU A 1 116 ? 9.707 38.475 -23.469 1.00 40.44 116 GLU A C 1
ATOM 982 O O . GLU A 1 116 ? 9.694 38.941 -24.610 1.00 40.44 116 GLU A O 1
ATOM 987 N N . GLU A 1 117 ? 9.253 39.204 -22.438 1.00 39.31 117 GLU A N 1
ATOM 988 C CA . GLU A 1 117 ? 8.634 40.542 -22.612 1.00 39.31 117 GLU A CA 1
ATOM 989 C C . GLU A 1 117 ? 9.635 41.684 -22.923 1.00 39.31 117 GLU A C 1
ATOM 991 O O . GLU A 1 117 ? 9.237 42.828 -23.151 1.00 39.31 117 GLU A O 1
ATOM 996 N N . ALA A 1 118 ? 10.942 41.407 -22.982 1.00 40.09 118 ALA A N 1
ATOM 997 C CA . ALA A 1 118 ? 11.986 42.435 -23.077 1.00 40.09 118 ALA A CA 1
ATOM 998 C C . ALA A 1 118 ? 12.313 42.951 -24.501 1.00 40.09 118 ALA A C 1
ATOM 1000 O O . ALA A 1 118 ? 13.153 43.843 -24.636 1.00 40.09 118 ALA A O 1
ATOM 1001 N N . ASN A 1 119 ? 11.705 42.415 -25.570 1.00 32.84 119 ASN A N 1
ATOM 1002 C CA . ASN A 1 119 ? 12.091 42.737 -26.957 1.00 32.84 119 ASN A CA 1
ATOM 1003 C C . ASN A 1 119 ? 10.886 42.903 -27.905 1.00 32.84 119 ASN A C 1
ATOM 1005 O O . ASN A 1 119 ? 10.568 42.020 -28.701 1.00 32.84 119 ASN A O 1
ATOM 1009 N N . GLY A 1 120 ? 10.196 44.041 -27.816 1.00 30.73 120 GLY A N 1
ATOM 1010 C CA . GLY A 1 120 ? 8.997 44.309 -28.617 1.00 30.73 120 GLY A CA 1
ATOM 1011 C C . GLY A 1 120 ? 9.262 44.899 -30.008 1.00 30.73 120 GLY A C 1
ATOM 1012 O O . GLY A 1 120 ? 10.262 45.578 -30.230 1.00 30.73 120 GLY A O 1
ATOM 1013 N N . ASN A 1 121 ? 8.289 44.741 -30.916 1.00 30.81 121 ASN A N 1
ATOM 1014 C CA . ASN A 1 121 ? 7.669 45.886 -31.597 1.00 30.81 121 ASN A CA 1
ATOM 1015 C C . ASN A 1 121 ? 6.350 45.526 -32.314 1.00 30.81 121 ASN A C 1
ATOM 1017 O O . ASN A 1 121 ? 6.169 44.430 -32.835 1.00 30.81 121 ASN A O 1
ATOM 1021 N N . ASN A 1 122 ? 5.441 46.502 -32.319 1.00 35.22 122 ASN A N 1
ATOM 1022 C CA . ASN A 1 122 ? 4.167 46.562 -33.059 1.00 35.22 122 ASN A CA 1
ATOM 1023 C C . ASN A 1 122 ? 4.421 46.844 -34.575 1.00 35.22 122 ASN A C 1
ATOM 1025 O O . ASN A 1 122 ? 5.579 47.137 -34.891 1.00 35.22 122 ASN A O 1
ATOM 1029 N N . PRO A 1 123 ? 3.427 46.839 -35.513 1.00 43.81 123 PRO A N 1
ATOM 1030 C CA . PRO A 1 123 ? 1.988 47.104 -35.278 1.00 43.81 123 PRO A CA 1
ATOM 1031 C C . PRO A 1 123 ? 0.925 46.400 -36.176 1.00 43.81 123 PRO A C 1
ATOM 1033 O O . PRO A 1 123 ? 1.254 45.853 -37.221 1.00 43.81 123 PRO A O 1
ATOM 1036 N N . ILE A 1 124 ? -0.364 46.637 -35.838 1.00 32.56 124 ILE A N 1
ATOM 1037 C CA . ILE A 1 124 ? -1.537 46.732 -36.761 1.00 32.56 124 ILE A CA 1
ATOM 1038 C C . ILE A 1 124 ? -1.995 45.388 -37.411 1.00 32.56 124 ILE A C 1
ATOM 1040 O O . ILE A 1 124 ? -1.200 44.482 -37.618 1.00 32.56 124 ILE A O 1
ATOM 1044 N N . ASP A 1 125 ? -3.283 45.115 -37.671 1.00 30.70 125 ASP A N 1
ATOM 1045 C CA . ASP A 1 125 ? -4.430 46.011 -37.919 1.00 30.70 125 ASP A CA 1
ATOM 1046 C C . ASP A 1 125 ? -5.728 45.658 -37.138 1.00 30.70 125 ASP A C 1
ATOM 1048 O O . ASP A 1 125 ? -5.759 44.771 -36.284 1.00 30.70 125 ASP A O 1
ATOM 1052 N N . ILE A 1 126 ? -6.789 46.417 -37.416 1.00 35.97 126 ILE A N 1
ATOM 1053 C CA . ILE A 1 126 ? -8.068 46.530 -36.706 1.00 35.97 126 ILE A CA 1
ATOM 1054 C C . ILE A 1 126 ? -9.143 45.629 -37.353 1.00 35.97 126 ILE A C 1
ATOM 1056 O O . ILE A 1 126 ? -9.167 45.482 -38.568 1.00 35.97 126 ILE A O 1
ATOM 1060 N N . GLU A 1 127 ? -10.063 45.057 -36.562 1.00 28.56 127 GLU A N 1
ATOM 1061 C CA . GLU A 1 127 ? -11.518 45.331 -36.651 1.00 28.56 127 GLU A CA 1
ATOM 1062 C C . GLU A 1 127 ? -12.363 44.471 -35.693 1.00 28.56 127 GLU A C 1
ATOM 1064 O O . GLU A 1 127 ? -11.949 43.432 -35.178 1.00 28.56 127 GLU A O 1
ATOM 1069 N N . VAL A 1 128 ? -13.555 44.984 -35.385 1.00 33.25 128 VAL A N 1
ATOM 1070 C CA . VAL A 1 128 ? -14.500 44.482 -34.383 1.00 33.25 128 VAL A CA 1
ATOM 1071 C C . VAL A 1 128 ? -15.885 44.519 -35.008 1.00 33.25 128 VAL A C 1
ATOM 1073 O O . VAL A 1 128 ? -16.273 45.587 -35.459 1.00 33.25 128 VAL A O 1
ATOM 1076 N N . GLU A 1 129 ? -16.672 43.440 -34.914 1.00 29.34 129 GLU A N 1
ATOM 1077 C CA . GLU A 1 129 ? -18.072 43.601 -34.496 1.00 29.34 129 GLU A CA 1
ATOM 1078 C C . GLU A 1 129 ? -18.776 42.323 -34.023 1.00 29.34 129 GLU A C 1
ATOM 1080 O O . GLU A 1 129 ? -18.272 41.202 -34.095 1.00 29.34 129 GLU A O 1
ATOM 1085 N N . GLN A 1 130 ? -19.958 42.544 -33.449 1.00 33.69 130 GLN A N 1
ATOM 1086 C CA . GLN A 1 130 ? -20.861 41.555 -32.882 1.00 33.69 130 GLN A CA 1
ATOM 1087 C C . GLN A 1 130 ? -22.097 41.468 -33.780 1.00 33.69 130 GLN A C 1
ATOM 1089 O O . GLN A 1 130 ? -22.637 42.512 -34.134 1.00 33.69 130 GLN A O 1
ATOM 1094 N N . ASN A 1 131 ? -22.672 40.278 -33.986 1.00 26.98 131 ASN A N 1
ATOM 1095 C CA . ASN A 1 131 ? -24.127 40.174 -33.833 1.00 26.98 131 ASN A CA 1
ATOM 1096 C C . ASN A 1 131 ? -24.641 38.752 -33.549 1.00 26.98 131 ASN A C 1
ATOM 1098 O O . ASN A 1 131 ? -23.884 37.811 -33.311 1.00 26.98 131 ASN A O 1
ATOM 1102 N N . LYS A 1 132 ? -25.966 38.659 -33.467 1.00 32.81 132 LYS A N 1
ATOM 1103 C CA . LYS A 1 132 ? -26.791 37.620 -32.852 1.00 32.81 132 LYS A CA 1
ATOM 1104 C C . LYS A 1 132 ? -27.994 37.342 -33.774 1.00 32.81 132 LYS A C 1
ATOM 1106 O O . LYS A 1 132 ? -28.144 38.005 -34.792 1.00 32.81 132 LYS A O 1
ATOM 1111 N N . GLU A 1 133 ? -28.891 36.450 -33.338 1.00 28.53 133 GLU A N 1
ATOM 1112 C CA . GLU A 1 133 ? -30.234 36.217 -33.917 1.00 28.53 133 GLU A CA 1
ATOM 1113 C C . GLU A 1 133 ? -30.284 35.476 -35.275 1.00 28.53 133 GLU A C 1
ATOM 1115 O O . GLU A 1 133 ? -29.288 35.387 -35.979 1.00 28.53 133 GLU A O 1
ATOM 1120 N N . SER A 1 134 ? -31.405 34.883 -35.715 1.00 29.44 134 SER A N 1
ATOM 1121 C CA . SER A 1 134 ? -32.513 34.209 -34.994 1.00 29.44 134 SER A CA 1
ATOM 1122 C C . SER A 1 134 ? -33.409 33.460 -35.993 1.00 29.44 134 SER A C 1
ATOM 1124 O O . SER A 1 134 ? -33.816 34.062 -36.979 1.00 29.44 134 SER A O 1
ATOM 1126 N N . LYS A 1 135 ? -33.895 32.257 -35.618 1.00 28.55 135 LYS A N 1
ATOM 1127 C CA . LYS A 1 135 ? -35.092 31.572 -36.189 1.00 28.55 135 LYS A CA 1
ATOM 1128 C C . LYS A 1 135 ? -34.993 31.159 -37.687 1.00 28.55 135 LYS A C 1
ATOM 1130 O O . LYS A 1 135 ? -34.068 31.558 -38.371 1.00 28.55 135 LYS A O 1
ATOM 1135 N N . LYS A 1 136 ? -35.918 30.380 -38.280 1.00 27.75 136 LYS A N 1
ATOM 1136 C CA . LYS A 1 136 ? -36.717 29.195 -37.841 1.00 27.75 136 LYS A CA 1
ATOM 1137 C C . LYS A 1 136 ? -37.619 28.766 -39.018 1.00 27.75 136 LYS A C 1
ATOM 1139 O O . LYS A 1 136 ? -38.571 29.491 -39.281 1.00 27.75 136 LYS A O 1
ATOM 1144 N N . GLU A 1 137 ? -37.458 27.573 -39.606 1.00 26.23 137 GLU A N 1
ATOM 1145 C CA . GLU A 1 137 ? -38.508 27.017 -40.488 1.00 26.23 137 GLU A CA 1
ATOM 1146 C C . GLU A 1 137 ? -38.520 25.475 -40.609 1.00 26.23 137 GLU A C 1
ATOM 1148 O O . GLU A 1 137 ? -37.478 24.828 -40.541 1.00 26.23 137 GLU A O 1
ATOM 1153 N N . ILE A 1 138 ? -39.740 24.921 -40.667 1.00 31.67 138 ILE A N 1
ATOM 1154 C CA . ILE A 1 138 ? -40.220 23.515 -40.776 1.00 31.67 138 ILE A CA 1
ATOM 1155 C C . ILE A 1 138 ? -41.772 23.587 -40.743 1.00 31.67 138 ILE A C 1
ATOM 1157 O O . ILE A 1 138 ? -42.264 24.611 -40.250 1.00 31.67 138 ILE A O 1
ATOM 1161 N N . PRO A 1 139 ? -42.582 22.554 -41.100 1.00 56.59 139 PRO A N 1
ATOM 1162 C CA . PRO A 1 139 ? -42.326 21.184 -41.610 1.00 56.59 139 PRO A CA 1
ATOM 1163 C C . PRO A 1 139 ? -43.135 20.990 -42.943 1.00 56.59 139 PRO A C 1
ATOM 1165 O O . PRO A 1 139 ? -43.134 21.963 -43.698 1.00 56.59 139 PRO A O 1
ATOM 1168 N N . PRO A 1 140 ? -43.900 19.904 -43.273 1.00 47.31 140 PRO A N 1
ATOM 1169 C CA . PRO A 1 140 ? -44.002 18.479 -42.850 1.00 47.31 140 PRO A CA 1
ATOM 1170 C C . PRO A 1 140 ? -43.743 17.497 -44.035 1.00 47.31 140 PRO A C 1
ATOM 1172 O O . PRO A 1 140 ? -43.153 17.925 -45.018 1.00 47.31 140 PRO A O 1
ATOM 1175 N N . VAL A 1 141 ? -44.049 16.184 -44.067 1.00 30.50 141 VAL A N 1
ATOM 1176 C CA . VAL A 1 141 ? -44.798 15.177 -43.243 1.00 30.50 141 VAL A CA 1
ATOM 1177 C C . VAL A 1 141 ? -43.968 13.848 -43.245 1.00 30.50 141 VAL A C 1
ATOM 1179 O O . VAL A 1 141 ? -42.811 13.912 -43.643 1.00 30.50 141 VAL A O 1
ATOM 1182 N N . GLU A 1 142 ? -44.330 12.622 -42.818 1.00 30.17 142 GLU A N 1
ATOM 1183 C CA . GLU A 1 142 ? -45.525 11.899 -42.302 1.00 30.17 142 GLU A CA 1
ATOM 1184 C C . GLU A 1 142 ? -45.068 10.962 -41.140 1.00 30.17 142 GLU A C 1
ATOM 1186 O O . GLU A 1 142 ? -43.907 10.565 -41.077 1.00 30.17 142 GLU A O 1
ATOM 1191 N N . THR A 1 143 ? -45.829 10.797 -40.053 1.00 27.88 143 THR A N 1
ATOM 1192 C CA . THR A 1 143 ? -46.832 9.731 -39.760 1.00 27.88 143 THR A CA 1
ATOM 1193 C C . THR A 1 143 ? -46.215 8.321 -39.544 1.00 27.88 143 THR A C 1
ATOM 1195 O O . THR A 1 143 ? -45.900 7.645 -40.512 1.00 27.88 143 THR A O 1
ATOM 1198 N N . ILE A 1 144 ? -45.829 7.877 -38.322 1.00 36.78 144 ILE A N 1
ATOM 1199 C CA . ILE A 1 144 ? -46.634 7.459 -37.117 1.00 36.78 144 ILE A CA 1
ATOM 1200 C C . ILE A 1 144 ? -47.303 6.071 -37.334 1.00 36.78 144 ILE A C 1
ATOM 1202 O O . ILE A 1 144 ? -47.819 5.896 -38.432 1.00 36.78 144 ILE A O 1
ATOM 1206 N N . PRO A 1 145 ? -47.366 5.092 -36.371 1.00 39.16 145 PRO A N 1
ATOM 1207 C CA . PRO A 1 145 ? -47.363 5.190 -34.883 1.00 39.16 145 PRO A CA 1
ATOM 1208 C C . PRO A 1 145 ? -46.330 4.317 -34.096 1.00 39.16 145 PRO A C 1
ATOM 1210 O O . PRO A 1 145 ? -45.938 3.248 -34.535 1.00 39.16 145 PRO A O 1
ATOM 1213 N N . GLN A 1 146 ? -45.751 4.798 -32.978 1.00 30.72 146 GLN A N 1
ATOM 1214 C CA . GLN A 1 146 ? -46.146 4.684 -31.538 1.00 30.72 146 GLN A CA 1
ATOM 1215 C C . GLN A 1 146 ? -45.842 3.369 -30.771 1.00 30.72 146 GLN A C 1
ATOM 1217 O O . GLN A 1 146 ? -46.351 2.310 -31.109 1.00 30.72 146 GLN A O 1
ATOM 1222 N N . ILE A 1 147 ? -45.216 3.518 -29.588 1.00 31.77 147 ILE A N 1
ATOM 1223 C CA . ILE A 1 147 ? -45.611 2.910 -28.290 1.00 31.77 147 ILE A CA 1
ATOM 1224 C C . ILE A 1 147 ? -45.148 3.857 -27.143 1.00 31.77 147 ILE A C 1
ATOM 1226 O O . ILE A 1 147 ? -44.568 4.909 -27.413 1.00 31.77 147 ILE A O 1
ATOM 1230 N N . LYS A 1 148 ? -45.563 3.627 -25.887 1.00 33.06 148 LYS A N 1
ATOM 1231 C CA . LYS A 1 148 ? -45.867 4.695 -24.903 1.00 33.06 148 LYS A CA 1
ATOM 1232 C C . LYS A 1 148 ? -44.757 5.061 -23.891 1.00 33.06 148 LYS A C 1
ATOM 1234 O O . LYS A 1 148 ? -44.202 4.185 -23.251 1.00 33.06 148 LYS A O 1
ATOM 1239 N N . LYS A 1 149 ? -44.647 6.380 -23.646 1.00 33.50 149 LYS A N 1
ATOM 1240 C CA . LYS A 1 149 ? -44.422 7.098 -22.360 1.00 33.50 149 LYS A CA 1
ATOM 1241 C C . LYS A 1 149 ? -43.358 6.584 -21.361 1.00 33.50 149 LYS A C 1
ATOM 1243 O O . LYS A 1 149 ? -43.601 5.601 -20.680 1.00 33.50 149 LYS A O 1
ATOM 1248 N N . GLU A 1 150 ? -42.439 7.480 -20.986 1.00 29.84 150 GLU A N 1
ATOM 1249 C CA . GLU A 1 150 ? -42.612 8.251 -19.735 1.00 29.84 150 GLU A CA 1
ATOM 1250 C C . GLU A 1 150 ? -41.904 9.623 -19.780 1.00 29.84 150 GLU A C 1
ATOM 1252 O O . GLU A 1 150 ? -41.180 9.917 -20.730 1.00 29.84 150 GLU A O 1
ATOM 1257 N N . LYS A 1 151 ? -42.169 10.505 -18.802 1.00 38.12 151 LYS A N 1
ATOM 1258 C CA . LYS A 1 151 ? -41.545 11.841 -18.687 1.00 38.12 151 LYS A CA 1
ATOM 1259 C C . LYS A 1 151 ? -40.568 11.857 -17.514 1.00 38.12 151 LYS A C 1
ATOM 1261 O O . LYS A 1 151 ? -40.984 11.517 -16.412 1.00 38.12 151 LYS A O 1
ATOM 1266 N N . HIS A 1 152 ? -39.355 12.388 -17.692 1.00 35.38 152 HIS A N 1
ATOM 1267 C CA . HIS A 1 152 ? -38.534 12.844 -16.563 1.00 35.38 152 HIS A CA 1
ATOM 1268 C C . HIS A 1 152 ? -37.715 14.110 -16.866 1.00 35.38 152 HIS A C 1
ATOM 1270 O O . HIS A 1 152 ? -37.483 14.471 -18.017 1.00 35.38 152 HIS A O 1
ATOM 1276 N N . SER A 1 153 ? -37.367 14.808 -15.784 1.00 29.27 153 SER A N 1
ATOM 1277 C CA . SER A 1 153 ? -36.937 16.211 -15.696 1.00 29.27 153 SER A CA 1
ATOM 1278 C C . SER A 1 153 ? -35.816 16.683 -16.642 1.00 29.27 153 SER A C 1
ATOM 1280 O O . SER A 1 153 ? -34.792 16.025 -16.832 1.00 29.27 153 SER A O 1
ATOM 1282 N N . THR A 1 154 ? -35.949 17.920 -17.128 1.00 44.41 154 THR A N 1
ATOM 1283 C CA . THR A 1 154 ? -34.899 18.680 -17.822 1.00 44.41 154 THR A CA 1
ATOM 1284 C C . THR A 1 154 ? -33.778 19.105 -16.862 1.00 44.41 154 THR A C 1
ATOM 1286 O O . THR A 1 154 ? -33.825 20.204 -16.304 1.00 44.41 154 THR A O 1
ATOM 1289 N N . GLN A 1 155 ? -32.740 18.277 -16.676 1.00 40.41 155 GLN A N 1
ATOM 1290 C CA . GLN A 1 155 ? -31.579 18.666 -15.848 1.00 40.41 155 GLN A CA 1
ATOM 1291 C C . GLN A 1 155 ? -30.183 18.199 -16.317 1.00 40.41 155 GLN A C 1
ATOM 1293 O O . GLN A 1 155 ? -29.200 18.385 -15.603 1.00 40.41 155 GLN A O 1
ATOM 1298 N N . ALA A 1 156 ? -30.041 17.705 -17.552 1.00 40.88 156 ALA A N 1
ATOM 1299 C CA . ALA A 1 156 ? -28.754 17.243 -18.104 1.00 40.88 156 ALA A CA 1
ATOM 1300 C C . ALA A 1 156 ? -27.687 18.349 -18.344 1.00 40.88 156 ALA A C 1
ATOM 1302 O O . ALA A 1 156 ? -26.551 18.053 -18.707 1.00 40.88 156 ALA A O 1
ATOM 1303 N N . ALA A 1 157 ? -28.016 19.629 -18.136 1.00 47.03 157 ALA A N 1
ATOM 1304 C CA . ALA A 1 157 ? -27.170 20.771 -18.505 1.00 47.03 157 ALA A CA 1
ATOM 1305 C C . ALA A 1 157 ? -26.058 21.140 -17.491 1.00 47.03 157 ALA A C 1
ATOM 1307 O O . ALA A 1 157 ? -25.323 22.100 -17.720 1.00 47.03 157 ALA A O 1
ATOM 1308 N N . LYS A 1 158 ? -25.921 20.423 -16.363 1.00 49.25 158 LYS A N 1
ATOM 1309 C CA . LYS A 1 158 ? -25.024 20.799 -15.245 1.00 49.25 158 LYS A CA 1
ATOM 1310 C C . LYS A 1 158 ? -24.014 19.719 -14.829 1.00 49.25 158 LYS A C 1
ATOM 1312 O O . LYS A 1 158 ? -23.764 19.536 -13.646 1.00 49.25 158 LYS A O 1
ATOM 1317 N N . ASN A 1 159 ? -23.386 19.033 -15.789 1.00 48.53 159 ASN A N 1
ATOM 1318 C CA . ASN A 1 159 ? -22.187 18.218 -15.521 1.00 48.53 159 ASN A CA 1
ATOM 1319 C C . ASN A 1 159 ? -21.229 18.138 -16.731 1.00 48.53 159 ASN A C 1
ATOM 1321 O O . ASN A 1 159 ? -20.880 17.065 -17.216 1.00 48.53 159 ASN A O 1
ATOM 1325 N N . ARG A 1 160 ? -20.725 19.289 -17.209 1.00 52.81 160 ARG A N 1
ATOM 1326 C CA . ARG A 1 160 ? -19.640 19.370 -18.224 1.00 52.81 160 ARG A CA 1
ATOM 1327 C C . ARG A 1 160 ? -18.262 19.017 -17.617 1.00 52.81 160 ARG A C 1
ATOM 1329 O O . ARG A 1 160 ? -17.251 19.657 -17.904 1.00 52.81 160 ARG A O 1
ATOM 1336 N N . ALA A 1 161 ? -18.228 18.025 -16.729 1.00 55.09 161 ALA A N 1
ATOM 1337 C CA . ALA A 1 161 ? -17.099 17.682 -15.877 1.00 55.09 161 ALA A CA 1
ATOM 1338 C C . ALA A 1 161 ? -15.986 16.972 -16.667 1.00 55.09 161 ALA A C 1
ATOM 1340 O O . ALA A 1 161 ? -15.926 15.752 -16.714 1.00 55.09 161 ALA A O 1
ATOM 1341 N N . LYS A 1 162 ? -15.085 17.773 -17.254 1.00 60.62 162 LYS A N 1
ATOM 1342 C CA . LYS A 1 162 ? -13.778 17.363 -17.805 1.00 60.62 162 LYS A CA 1
ATOM 1343 C C . LYS A 1 162 ? -13.869 16.216 -18.829 1.00 60.62 162 LYS A C 1
ATOM 1345 O O . LYS A 1 162 ? -13.633 15.061 -18.507 1.00 60.62 162 LYS A O 1
ATOM 1350 N N . ARG A 1 163 ? -14.128 16.582 -20.095 1.00 67.62 163 ARG A N 1
ATOM 1351 C CA . ARG A 1 163 ? -14.194 15.713 -21.297 1.00 67.62 163 ARG A CA 1
ATOM 1352 C C . ARG A 1 163 ? -12.862 15.010 -21.667 1.00 67.62 163 ARG A C 1
ATOM 1354 O O . ARG A 1 163 ? -12.419 15.101 -22.807 1.00 67.62 163 ARG A O 1
ATOM 1361 N N . LYS A 1 164 ? -12.174 14.369 -20.724 1.00 76.81 164 LYS A N 1
ATOM 1362 C CA . LYS A 1 164 ? -10.965 13.568 -20.974 1.00 76.81 164 LYS A CA 1
ATOM 1363 C C . LYS A 1 164 ? -11.134 12.189 -20.323 1.00 76.81 164 LYS A C 1
ATOM 1365 O O . LYS A 1 164 ? -11.726 12.127 -19.244 1.00 76.81 164 LYS A O 1
ATOM 1370 N N . PRO A 1 165 ? -10.652 11.103 -20.951 1.00 87.88 165 PRO A N 1
ATOM 1371 C CA . PRO A 1 165 ? -10.768 9.760 -20.389 1.00 87.88 165 PRO A CA 1
ATOM 1372 C C . PRO A 1 165 ? -10.006 9.628 -19.051 1.00 87.88 165 PRO A C 1
ATOM 1374 O O . PRO A 1 165 ? -9.157 10.471 -18.733 1.00 87.88 165 PRO A O 1
ATOM 1377 N N . PRO A 1 166 ? -10.293 8.585 -18.244 1.00 92.19 166 PRO A N 1
ATOM 1378 C CA . PRO A 1 166 ? -9.572 8.307 -17.001 1.00 92.19 166 PRO A CA 1
ATOM 1379 C C . PRO A 1 166 ? -8.048 8.271 -17.187 1.00 92.19 166 PRO A C 1
ATOM 1381 O O . PRO A 1 166 ? -7.544 7.903 -18.244 1.00 92.19 166 PRO A O 1
ATOM 1384 N N . LYS A 1 167 ? -7.275 8.627 -16.153 1.00 89.50 167 LYS A N 1
ATOM 1385 C CA . LYS A 1 167 ? -5.806 8.662 -16.259 1.00 89.50 167 LYS A CA 1
ATOM 1386 C C . LYS A 1 167 ? -5.251 7.259 -16.549 1.00 89.50 167 LYS A C 1
ATOM 1388 O O . LYS A 1 167 ? -5.342 6.380 -15.700 1.00 89.50 167 LYS A O 1
ATOM 1393 N N . GLY A 1 168 ? -4.644 7.090 -17.726 1.00 92.56 168 GLY A N 1
ATOM 1394 C CA . GLY A 1 168 ? -4.137 5.803 -18.226 1.00 92.56 168 GLY A CA 1
ATOM 1395 C C . GLY A 1 168 ? -5.067 5.102 -19.224 1.00 92.56 168 GLY A C 1
ATOM 1396 O O . GLY A 1 168 ? -4.669 4.098 -19.800 1.00 92.56 168 GLY A O 1
ATOM 1397 N N . MET A 1 169 ? -6.266 5.639 -19.460 1.00 94.25 169 MET A N 1
ATOM 1398 C CA . MET A 1 169 ? -7.146 5.254 -20.560 1.00 94.25 169 MET A CA 1
ATOM 1399 C C . MET A 1 169 ? -6.889 6.187 -21.749 1.00 94.25 169 MET A C 1
ATOM 1401 O O . MET A 1 169 ? -6.948 7.410 -21.599 1.00 94.25 169 MET A O 1
ATOM 1405 N N . PHE A 1 170 ? -6.614 5.614 -22.917 1.00 93.69 170 PHE A N 1
ATOM 1406 C CA . PHE A 1 170 ? -6.373 6.338 -24.164 1.00 93.69 170 PHE A CA 1
ATOM 1407 C C . PHE A 1 170 ? -7.527 6.037 -25.119 1.00 93.69 170 PHE A C 1
ATOM 1409 O O . PHE A 1 170 ? -7.823 4.875 -25.373 1.00 93.69 170 PHE A O 1
ATOM 1416 N N . LEU A 1 171 ? -8.215 7.086 -25.567 1.00 93.00 171 LEU A N 1
ATOM 1417 C CA . LEU A 1 171 ? -9.352 7.019 -26.484 1.00 93.00 171 LEU A CA 1
ATOM 1418 C C . LEU A 1 171 ? -9.298 8.271 -27.366 1.00 93.00 171 LEU A C 1
ATOM 1420 O O . LEU A 1 171 ? -9.517 9.376 -26.858 1.00 93.00 171 LEU A O 1
ATOM 1424 N N . SER A 1 172 ? -8.987 8.107 -28.650 1.00 93.25 172 SER A N 1
ATOM 1425 C CA . SER A 1 172 ? -9.185 9.133 -29.679 1.00 93.25 172 SER A CA 1
ATOM 1426 C C . SER A 1 172 ? -10.382 8.772 -30.567 1.00 93.25 172 SER A C 1
ATOM 1428 O O . SER A 1 172 ? -10.917 7.667 -30.478 1.00 93.25 172 SER A O 1
ATOM 1430 N N . GLN A 1 173 ? -10.830 9.711 -31.404 1.00 93.69 173 GLN A N 1
ATOM 1431 C CA . GLN A 1 173 ? -11.879 9.436 -32.391 1.00 93.69 173 GLN A CA 1
ATOM 1432 C C . GLN A 1 173 ? -11.367 8.476 -33.480 1.00 93.69 173 GLN A C 1
ATOM 1434 O O . GLN A 1 173 ? -12.041 7.508 -33.816 1.00 93.69 173 GLN A O 1
ATOM 1439 N N . GLU A 1 174 ? -10.142 8.717 -33.953 1.00 96.25 174 GLU A N 1
ATOM 1440 C CA . GLU A 1 174 ? -9.448 7.946 -34.989 1.00 96.25 174 GLU A CA 1
ATOM 1441 C C . GLU A 1 174 ? -9.245 6.478 -34.583 1.00 96.25 174 GLU A C 1
ATOM 1443 O O . GLU A 1 174 ? -9.626 5.582 -35.333 1.00 96.25 174 GLU A O 1
ATOM 1448 N N . ASP A 1 175 ? -8.755 6.215 -33.363 1.00 96.12 175 ASP A N 1
ATOM 1449 C CA . ASP A 1 175 ? -8.587 4.846 -32.844 1.00 96.12 175 ASP A CA 1
ATOM 1450 C C . ASP A 1 175 ? -9.925 4.091 -32.805 1.00 96.12 175 ASP A C 1
ATOM 1452 O O . ASP A 1 175 ? -9.999 2.910 -33.143 1.00 96.12 175 ASP A O 1
ATOM 1456 N N . VAL A 1 176 ? -10.998 4.767 -32.377 1.00 94.62 176 VAL A N 1
ATOM 1457 C CA . VAL A 1 176 ? -12.331 4.164 -32.247 1.00 94.62 176 VAL A CA 1
ATOM 1458 C C . VAL A 1 176 ? -12.920 3.849 -33.620 1.00 94.62 176 VAL A C 1
ATOM 1460 O O . VAL A 1 176 ? -13.473 2.763 -33.802 1.00 94.62 176 VAL A O 1
ATOM 1463 N N . GLU A 1 177 ? -12.773 4.741 -34.599 1.00 96.00 177 GLU A N 1
ATOM 1464 C CA . GLU A 1 177 ? -13.198 4.508 -35.983 1.00 96.00 177 GLU A CA 1
ATOM 1465 C C . GLU A 1 177 ? -12.380 3.381 -36.636 1.00 96.00 177 GLU A C 1
ATOM 1467 O O . GLU A 1 177 ? -12.962 2.428 -37.157 1.00 96.00 177 GLU A O 1
ATOM 1472 N N . ALA A 1 178 ? -11.050 3.399 -36.512 1.00 95.88 178 ALA A N 1
ATOM 1473 C CA . ALA A 1 178 ? -10.166 2.368 -37.061 1.00 95.88 178 ALA A CA 1
ATOM 1474 C C . ALA A 1 178 ? -10.444 0.967 -36.483 1.00 95.88 178 ALA A C 1
ATOM 1476 O O . ALA A 1 178 ? -10.482 -0.018 -37.222 1.00 95.88 178 ALA A O 1
ATOM 1477 N N . VAL A 1 179 ? -10.678 0.862 -35.169 1.00 96.56 179 VAL A N 1
ATOM 1478 C CA . VAL A 1 179 ? -10.965 -0.412 -34.483 1.00 96.56 179 VAL A CA 1
ATOM 1479 C C . VAL A 1 179 ? -12.383 -0.926 -34.768 1.00 96.56 179 VAL A C 1
ATOM 1481 O O . VAL A 1 179 ? -12.588 -2.141 -34.774 1.00 96.56 179 VAL A O 1
ATOM 1484 N N . SER A 1 180 ? -13.353 -0.039 -35.024 1.00 96.56 180 SER A N 1
ATOM 1485 C CA . SER A 1 180 ? -14.756 -0.407 -35.289 1.00 96.56 180 SER A CA 1
ATOM 1486 C C . SER A 1 180 ? -15.113 -0.587 -36.770 1.00 96.56 180 SER A C 1
ATOM 1488 O O . SER A 1 180 ? -16.179 -1.129 -37.064 1.00 96.56 180 SER A O 1
ATOM 1490 N N . ALA A 1 181 ? -14.225 -0.212 -37.698 1.00 94.81 181 ALA A N 1
ATOM 1491 C CA . ALA A 1 181 ? -14.465 -0.214 -39.146 1.00 94.81 181 ALA A CA 1
ATOM 1492 C C . ALA A 1 181 ? -14.972 -1.548 -39.736 1.00 94.81 181 ALA A C 1
ATOM 1494 O O . ALA A 1 181 ? -15.667 -1.544 -40.751 1.00 94.81 181 ALA A O 1
ATOM 1495 N N . ASN A 1 182 ? -14.623 -2.694 -39.140 1.00 95.31 182 ASN A N 1
ATOM 1496 C CA . ASN A 1 182 ? -15.207 -4.000 -39.462 1.00 95.31 182 ASN A CA 1
ATOM 1497 C C . ASN A 1 182 ? -14.959 -5.025 -38.336 1.00 95.31 182 ASN A C 1
ATOM 1499 O O . ASN A 1 182 ? -14.136 -4.811 -37.448 1.00 95.31 182 ASN A O 1
ATOM 1503 N N . ALA A 1 183 ? -15.637 -6.175 -38.406 1.00 96.12 183 ALA A N 1
ATOM 1504 C CA . ALA A 1 183 ? -15.611 -7.217 -37.374 1.00 96.12 183 ALA A CA 1
ATOM 1505 C C . ALA A 1 183 ? -14.220 -7.820 -37.068 1.00 96.12 183 ALA A C 1
ATOM 1507 O O . ALA A 1 183 ? -14.040 -8.404 -36.000 1.00 96.12 183 ALA A O 1
ATOM 1508 N N . THR A 1 184 ? -13.239 -7.703 -37.970 1.00 96.75 184 THR A N 1
ATOM 1509 C CA . THR A 1 184 ? -11.872 -8.216 -37.765 1.00 96.75 184 THR A CA 1
ATOM 1510 C C . THR A 1 184 ? -10.838 -7.125 -37.484 1.00 96.75 184 THR A C 1
ATOM 1512 O O . THR A 1 184 ? -9.768 -7.464 -36.970 1.00 96.75 184 THR A O 1
ATOM 1515 N N . ALA A 1 185 ? -11.157 -5.847 -37.737 1.00 96.62 185 ALA A N 1
ATOM 1516 C CA . ALA A 1 185 ? -10.247 -4.696 -37.686 1.00 96.62 185 ALA A CA 1
ATOM 1517 C C . ALA A 1 185 ? -9.411 -4.639 -36.401 1.00 96.62 185 ALA A C 1
ATOM 1519 O O . ALA A 1 185 ? -8.183 -4.634 -36.475 1.00 96.62 185 ALA A O 1
ATOM 1520 N N . ALA A 1 186 ? -10.059 -4.724 -35.234 1.00 96.38 186 ALA A N 1
ATOM 1521 C CA . ALA A 1 186 ? -9.401 -4.803 -33.928 1.00 96.38 186 ALA A CA 1
ATOM 1522 C C . ALA A 1 186 ? -8.280 -5.863 -33.880 1.00 96.38 186 ALA A C 1
ATOM 1524 O O . ALA A 1 186 ? -7.171 -5.599 -33.422 1.00 96.38 186 ALA A O 1
ATOM 1525 N N . THR A 1 187 ? -8.544 -7.068 -34.395 1.00 97.06 187 THR A N 1
ATOM 1526 C CA . THR A 1 187 ? -7.580 -8.180 -34.380 1.00 97.06 187 THR A CA 1
ATOM 1527 C C . THR A 1 187 ? -6.500 -8.051 -35.457 1.00 97.06 187 THR A C 1
ATOM 1529 O O . THR A 1 187 ? -5.430 -8.644 -35.326 1.00 97.06 187 THR A O 1
ATOM 1532 N N . THR A 1 188 ? -6.764 -7.303 -36.529 1.00 97.50 188 THR A N 1
ATOM 1533 C CA . THR A 1 188 ? -5.792 -7.021 -37.593 1.00 97.50 188 THR A CA 1
ATOM 1534 C C . THR A 1 188 ? -4.793 -5.963 -37.129 1.00 97.50 188 THR A C 1
ATOM 1536 O O . THR A 1 188 ? -3.590 -6.192 -37.211 1.00 97.50 188 THR A O 1
ATOM 1539 N N . LEU A 1 189 ? -5.283 -4.863 -36.545 1.00 97.25 189 LEU A N 1
ATOM 1540 C CA . LEU A 1 189 ? -4.462 -3.781 -35.991 1.00 97.25 189 LEU A CA 1
ATOM 1541 C C . LEU A 1 189 ? -3.529 -4.283 -34.880 1.00 97.25 189 LEU A C 1
ATOM 1543 O O . LEU A 1 189 ? -2.337 -3.990 -34.900 1.00 97.25 189 LEU A O 1
ATOM 1547 N N . LEU A 1 190 ? -4.033 -5.110 -33.956 1.00 97.31 190 LEU A N 1
ATOM 1548 C CA . LEU A 1 190 ? -3.203 -5.695 -32.895 1.00 97.31 190 LEU A CA 1
ATOM 1549 C C . LEU A 1 190 ? -2.076 -6.584 -33.453 1.00 97.31 190 LEU A C 1
ATOM 1551 O O . LEU A 1 190 ? -0.927 -6.431 -33.047 1.00 97.31 190 LEU A O 1
ATOM 1555 N N . ARG A 1 191 ? -2.367 -7.450 -34.439 1.00 97.81 191 ARG A N 1
ATOM 1556 C CA . ARG A 1 191 ? -1.335 -8.287 -35.084 1.00 97.81 191 ARG A CA 1
ATOM 1557 C C . ARG A 1 191 ? -0.298 -7.465 -35.853 1.00 97.81 191 ARG A C 1
ATOM 1559 O O . ARG A 1 191 ? 0.873 -7.833 -35.846 1.00 97.81 191 ARG A O 1
ATOM 1566 N N . GLN A 1 192 ? -0.709 -6.371 -36.496 1.00 97.94 192 GLN A N 1
ATOM 1567 C CA . GLN A 1 192 ? 0.209 -5.459 -37.184 1.00 97.94 192 GLN A CA 1
ATOM 1568 C C . GLN A 1 192 ? 1.213 -4.850 -36.192 1.00 97.94 192 GLN A C 1
ATOM 1570 O O . GLN A 1 192 ? 2.422 -4.926 -36.413 1.00 97.94 192 GLN A O 1
ATOM 1575 N N . LEU A 1 193 ? 0.725 -4.342 -35.056 1.00 98.12 193 LEU A N 1
ATOM 1576 C CA . LEU A 1 193 ? 1.563 -3.778 -33.993 1.00 98.12 193 LEU A CA 1
ATOM 1577 C C . LEU A 1 193 ? 2.498 -4.825 -33.360 1.00 98.12 193 LEU A C 1
ATOM 1579 O O . LEU A 1 193 ? 3.661 -4.521 -33.093 1.00 98.12 193 LEU A O 1
ATOM 1583 N N . ASP A 1 194 ? 2.043 -6.069 -33.171 1.00 98.31 194 ASP A N 1
ATOM 1584 C CA . ASP A 1 194 ? 2.901 -7.176 -32.719 1.00 98.31 194 ASP A CA 1
ATOM 1585 C C . ASP A 1 194 ? 4.036 -7.472 -33.720 1.00 98.31 194 ASP A C 1
ATOM 1587 O O . ASP A 1 194 ? 5.193 -7.654 -33.323 1.00 98.31 194 ASP A O 1
ATOM 1591 N N . MET A 1 195 ? 3.738 -7.484 -35.025 1.00 98.12 195 MET A N 1
ATOM 1592 C CA . MET A 1 195 ? 4.738 -7.699 -36.077 1.00 98.12 195 MET A CA 1
ATOM 1593 C C . MET A 1 195 ? 5.756 -6.554 -36.155 1.00 98.12 195 MET A C 1
ATOM 1595 O O . MET A 1 195 ? 6.960 -6.814 -36.251 1.00 98.12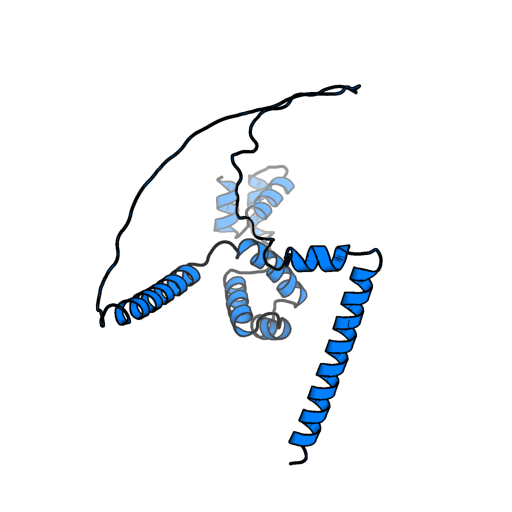 195 MET A O 1
ATOM 1599 N N . GLU A 1 196 ? 5.311 -5.302 -36.053 1.00 98.50 196 GLU A N 1
ATOM 1600 C CA . GLU A 1 196 ? 6.191 -4.129 -35.987 1.00 98.50 196 GLU A CA 1
ATOM 1601 C C . GLU A 1 196 ? 7.086 -4.165 -34.744 1.00 98.50 196 GLU A C 1
ATOM 1603 O O . GLU A 1 196 ? 8.305 -4.009 -34.858 1.00 98.50 196 GLU A O 1
ATOM 1608 N N . LEU A 1 197 ? 6.527 -4.482 -33.573 1.00 98.44 197 LEU A N 1
ATOM 1609 C CA . LEU A 1 197 ? 7.271 -4.627 -32.322 1.00 98.44 197 LEU A CA 1
ATOM 1610 C C . LEU A 1 197 ? 8.359 -5.709 -32.419 1.00 98.44 197 LEU A C 1
ATOM 1612 O O . LEU A 1 197 ? 9.476 -5.506 -31.935 1.00 98.44 197 LEU A O 1
ATOM 1616 N N . VAL A 1 198 ? 8.069 -6.851 -33.050 1.00 98.50 198 VAL A N 1
ATOM 1617 C CA . VAL A 1 198 ? 9.061 -7.907 -33.326 1.00 98.50 198 VAL A CA 1
ATOM 1618 C C . VAL A 1 198 ? 10.117 -7.435 -34.333 1.00 98.50 198 VAL A C 1
ATOM 1620 O O . VAL A 1 198 ? 11.302 -7.734 -34.162 1.00 98.50 198 VAL A O 1
ATOM 1623 N N . SER A 1 199 ? 9.725 -6.666 -35.352 1.00 98.62 199 SER A N 1
ATOM 1624 C CA . SER A 1 199 ? 10.645 -6.121 -36.356 1.00 98.62 199 SER A CA 1
ATOM 1625 C C . SER A 1 199 ? 11.637 -5.121 -35.754 1.00 98.62 199 SER A C 1
ATOM 1627 O O . SER A 1 199 ? 12.848 -5.290 -35.905 1.00 98.62 199 SER A O 1
ATOM 1629 N N . ILE A 1 200 ? 11.140 -4.157 -34.974 1.00 98.56 200 ILE A N 1
ATOM 1630 C CA . ILE A 1 200 ? 11.944 -3.149 -34.270 1.00 98.56 200 ILE A CA 1
ATOM 1631 C C . ILE A 1 200 ? 12.872 -3.821 -33.247 1.00 98.56 200 ILE A C 1
ATOM 1633 O O . ILE A 1 200 ? 14.066 -3.524 -33.210 1.00 98.56 200 ILE A O 1
ATOM 1637 N N . LYS A 1 201 ? 12.380 -4.799 -32.468 1.00 98.44 201 LYS A N 1
ATOM 1638 C CA . LYS A 1 201 ? 13.221 -5.584 -31.542 1.00 98.44 201 LYS A CA 1
ATOM 1639 C C . LYS A 1 201 ? 14.380 -6.283 -32.258 1.00 98.44 201 LYS A C 1
ATOM 1641 O O . LYS A 1 201 ? 15.502 -6.242 -31.756 1.00 98.44 201 LYS A O 1
ATOM 1646 N N . ARG A 1 202 ? 14.135 -6.895 -33.424 1.00 98.38 202 ARG A N 1
ATOM 1647 C CA . ARG A 1 202 ? 15.172 -7.550 -34.241 1.00 98.38 202 ARG A CA 1
ATOM 1648 C C . ARG A 1 202 ? 16.191 -6.538 -34.774 1.00 98.38 202 ARG A C 1
ATOM 1650 O O . ARG A 1 202 ? 17.388 -6.774 -34.652 1.00 98.38 202 ARG A O 1
ATOM 1657 N N . GLN A 1 203 ? 15.737 -5.394 -35.287 1.00 98.25 203 GLN A N 1
ATOM 1658 C CA . GLN A 1 203 ? 16.614 -4.313 -35.750 1.00 98.25 203 GLN A CA 1
ATOM 1659 C C . GLN A 1 203 ? 17.522 -3.785 -34.626 1.00 98.25 203 GLN A C 1
ATOM 1661 O O . GLN A 1 203 ? 18.720 -3.612 -34.842 1.00 98.25 203 GLN A O 1
ATOM 1666 N N . ILE A 1 204 ? 16.987 -3.607 -33.413 1.00 98.31 204 ILE A N 1
ATOM 1667 C CA . ILE A 1 204 ? 17.766 -3.200 -32.232 1.00 98.31 204 ILE A CA 1
ATOM 1668 C C . ILE A 1 204 ? 18.848 -4.235 -31.887 1.00 98.31 204 ILE A C 1
ATOM 1670 O O . ILE A 1 204 ? 19.972 -3.841 -31.579 1.00 98.31 204 ILE A O 1
ATOM 1674 N N . GLN A 1 205 ? 18.560 -5.543 -31.960 1.00 97.56 205 GLN A N 1
ATOM 1675 C CA . GLN A 1 205 ? 19.591 -6.564 -31.721 1.00 97.56 205 GLN A CA 1
ATOM 1676 C C . GLN A 1 205 ? 20.670 -6.571 -32.810 1.00 97.56 205 GLN A C 1
ATOM 1678 O O . GLN A 1 205 ? 21.845 -6.667 -32.469 1.00 97.56 205 GLN A O 1
ATOM 1683 N N . ASN A 1 206 ? 20.305 -6.399 -34.086 1.00 97.69 206 ASN A N 1
ATOM 1684 C CA . ASN A 1 206 ? 21.281 -6.298 -35.176 1.00 97.69 206 ASN A CA 1
ATOM 1685 C C . ASN A 1 206 ? 22.232 -5.108 -34.960 1.00 97.69 206 ASN A C 1
ATOM 1687 O O . ASN A 1 206 ? 23.445 -5.293 -34.953 1.00 97.69 206 ASN A O 1
ATOM 1691 N N . ILE A 1 207 ? 21.696 -3.909 -34.694 1.00 97.81 207 ILE A N 1
ATOM 1692 C CA . ILE A 1 207 ? 22.505 -2.707 -34.415 1.00 97.81 207 ILE A CA 1
ATOM 1693 C C . ILE A 1 207 ? 23.392 -2.924 -33.181 1.00 97.81 207 ILE A C 1
ATOM 1695 O O . ILE A 1 207 ? 24.567 -2.569 -33.193 1.00 97.81 207 ILE A O 1
ATOM 1699 N N . LYS A 1 208 ? 22.864 -3.556 -32.123 1.00 97.69 208 LYS A N 1
ATOM 1700 C CA . LYS A 1 208 ? 23.641 -3.882 -30.920 1.00 97.69 208 LYS A CA 1
ATOM 1701 C C . LYS A 1 208 ? 24.793 -4.855 -31.208 1.00 97.69 208 LYS A C 1
ATOM 1703 O O . LYS A 1 208 ? 25.847 -4.713 -30.599 1.00 97.69 208 LYS A O 1
ATOM 1708 N N . GLN A 1 209 ? 24.608 -5.823 -32.107 1.00 95.31 209 GLN A N 1
ATOM 1709 C CA . GLN A 1 209 ? 25.676 -6.729 -32.536 1.00 95.31 209 GLN A CA 1
ATOM 1710 C C . GLN A 1 209 ? 26.735 -5.981 -33.351 1.00 95.31 209 GLN A C 1
ATOM 1712 O O . GLN A 1 209 ? 27.907 -6.052 -32.997 1.00 95.31 209 GLN A O 1
ATOM 1717 N N . THR A 1 210 ? 26.334 -5.196 -34.359 1.00 95.81 210 THR A N 1
ATOM 1718 C CA . THR A 1 210 ? 27.255 -4.375 -35.167 1.00 95.81 210 THR A CA 1
ATOM 1719 C C . THR A 1 210 ? 28.096 -3.444 -34.291 1.00 95.81 210 THR A C 1
ATOM 1721 O O . THR A 1 210 ? 29.322 -3.482 -34.360 1.00 95.81 210 THR A O 1
ATOM 1724 N N . ASN A 1 211 ? 27.462 -2.695 -33.386 1.00 94.50 211 ASN A N 1
ATOM 1725 C CA . ASN A 1 211 ? 28.137 -1.774 -32.465 1.00 94.50 211 ASN A CA 1
ATOM 1726 C C . ASN A 1 211 ? 28.975 -2.477 -31.376 1.00 94.50 211 ASN A C 1
ATOM 1728 O O . ASN A 1 211 ? 29.670 -1.801 -30.629 1.00 94.50 211 ASN A O 1
ATOM 1732 N N . SER A 1 212 ? 28.883 -3.805 -31.250 1.00 91.56 212 SER A N 1
ATOM 1733 C CA . SER A 1 212 ? 29.714 -4.628 -30.359 1.00 91.56 212 SER A CA 1
ATOM 1734 C C . SER A 1 212 ? 30.827 -5.374 -31.114 1.00 91.56 212 SER A C 1
ATOM 1736 O O . SER A 1 212 ? 31.535 -6.178 -30.508 1.00 91.56 212 SER A O 1
ATOM 1738 N N . SER A 1 213 ? 30.947 -5.143 -32.425 1.00 84.00 213 SER A N 1
ATOM 1739 C CA . SER A 1 213 ? 31.973 -5.702 -33.321 1.00 84.00 213 SER A CA 1
ATOM 1740 C C . SER A 1 213 ? 32.874 -4.628 -33.952 1.00 84.00 213 SER A C 1
ATOM 1742 O O . SER A 1 213 ? 33.647 -4.934 -34.859 1.00 84.00 213 SER A O 1
ATOM 1744 N N . LEU A 1 214 ? 32.747 -3.388 -33.467 1.00 72.06 214 LEU A N 1
ATOM 1745 C CA . LEU A 1 214 ? 33.542 -2.202 -33.791 1.00 72.06 214 LEU A CA 1
ATOM 1746 C C . LEU A 1 214 ? 34.329 -1.767 -32.547 1.00 72.06 214 LEU A C 1
ATOM 1748 O O . LEU A 1 214 ? 35.464 -1.285 -32.736 1.00 72.06 214 LEU A O 1
#

pLDDT: mean 74.38, std 24.66, range [26.23, 98.62]

InterPro domains:
  IPR000949 ELM2 domain [PS51156] (1-40)
  IPR001005 SANT/Myb domain [PF00249] (45-88)
  IPR001005 SANT/Myb domain [SM00717] (42-90)
  IPR009057 Homedomain-like superfamily [SSF46689] (31-90)
  IPR017884 SANT domain [PS51293] (41-92)
  IPR049048 REST corepressor, helical domain [PF20878] (163-214)
  IPR051066 Transcriptional Regulator and Corepressor [PTHR16089] (1-213)